Protein AF-A0A6M0AJF8-F1 (afdb_monomer_lite)

Sequence (205 a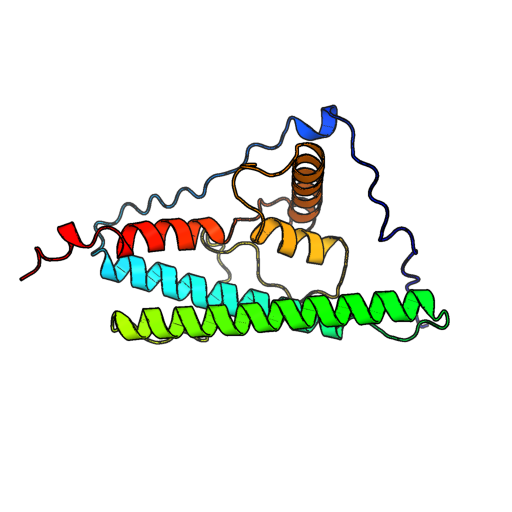a):
MTKTYEIPLEVLVCQPPSEAAIATLELAKLPLSFEIERNPRDEAALLLTVAAEVEHALMVQYLYAAYSVRDDQTNHETRGRVRSLYQRLAQLAREEMGHLMTVQNLLHLIGAPLNFEREDSPFESKLYPFRFKLEPLSKQSLAKYITAERPAEQGDIDDKTWQRLLYIAKIARRANDGRPIQHVGAIYERLIELFGNAEEGLKDQ

Foldseek 3Di:
DDDDDPPPPCVPDDDFDDPVVQPPDDQDDQPPPPPDPDDLLVLLLVLLLLQLQQLLLLLVQLQLQLVLQDQPDPDPVVNVVSVVSSVVSNVSSVVSVVSNVVSQVVCVVSPHDRHNDHPPDPDDDSSHQADRDRDYHDLQSVLSVLLQADDSDCPPPDPRVVSVNSVSQCSNCVSRVNDGGHHNVSSVVSSCVSVVPVVVVVPPD

Radius of gyration: 19.59 Å; chains: 1; bounding box: 47×34×59 Å

Structure (mmCIF, N/CA/C/O backbone):
data_AF-A0A6M0AJF8-F1
#
_entry.id   AF-A0A6M0AJF8-F1
#
loop_
_atom_site.group_PDB
_atom_site.id
_atom_site.type_symbol
_atom_site.label_atom_id
_atom_site.label_alt_id
_atom_site.label_comp_id
_atom_site.label_asym_id
_atom_site.label_entity_id
_atom_site.label_seq_id
_atom_site.pdbx_PDB_ins_code
_atom_site.Cartn_x
_atom_site.Cartn_y
_atom_site.Cartn_z
_atom_site.occupancy
_atom_site.B_iso_or_equiv
_atom_site.auth_seq_id
_atom_site.auth_comp_id
_atom_site.auth_asym_id
_atom_site.auth_atom_id
_atom_site.pdbx_PDB_model_num
ATOM 1 N N . MET A 1 1 ? -27.199 -14.343 21.005 1.00 32.44 1 MET A N 1
ATOM 2 C CA . MET A 1 1 ? -26.041 -13.947 21.838 1.00 32.44 1 MET A CA 1
ATOM 3 C C . MET A 1 1 ? -25.136 -13.057 21.003 1.00 32.44 1 MET A C 1
ATOM 5 O O . MET A 1 1 ? -24.274 -13.546 20.286 1.00 32.44 1 MET A O 1
ATOM 9 N N . THR A 1 2 ? -25.404 -11.757 21.019 1.00 26.52 2 THR A N 1
ATOM 10 C CA . THR A 1 2 ? -24.677 -10.756 20.232 1.00 26.52 2 THR A CA 1
ATOM 11 C C . THR A 1 2 ? -23.523 -10.268 21.098 1.00 26.52 2 THR A C 1
ATOM 13 O O . THR A 1 2 ? -23.761 -9.629 22.118 1.00 26.52 2 THR A O 1
ATOM 16 N N . LYS A 1 3 ? -22.280 -10.641 20.772 1.00 25.30 3 LYS A N 1
ATOM 17 C CA . LYS A 1 3 ? -21.109 -10.101 21.473 1.00 25.30 3 LYS A CA 1
ATOM 18 C C . LYS A 1 3 ? -20.965 -8.628 21.090 1.00 25.30 3 LYS A C 1
ATOM 20 O O . LYS A 1 3 ? -20.655 -8.314 19.945 1.00 25.30 3 LYS A O 1
ATOM 25 N N . THR A 1 4 ? -21.238 -7.747 22.043 1.00 26.05 4 THR A N 1
ATOM 26 C CA . THR A 1 4 ? -20.947 -6.317 21.973 1.00 26.05 4 THR A CA 1
ATOM 27 C C . THR A 1 4 ? -19.431 -6.156 21.996 1.00 26.05 4 THR A C 1
ATOM 29 O O . THR A 1 4 ? -18.790 -6.447 23.002 1.00 26.05 4 THR A O 1
ATOM 32 N N . TYR A 1 5 ? -18.840 -5.764 20.871 1.00 32.94 5 TYR A N 1
ATOM 33 C CA . TYR A 1 5 ? -17.441 -5.355 20.831 1.00 32.94 5 TYR A CA 1
ATOM 34 C C . TYR A 1 5 ? -17.411 -3.859 21.133 1.00 32.94 5 TYR A C 1
ATOM 36 O O . TYR A 1 5 ? -17.568 -3.035 20.236 1.00 32.94 5 TYR A O 1
ATOM 44 N N . GLU A 1 6 ? -17.282 -3.510 22.412 1.00 27.98 6 GLU A N 1
ATOM 45 C CA . GLU A 1 6 ? -16.926 -2.148 22.797 1.00 27.98 6 GLU A CA 1
ATOM 46 C C . GLU A 1 6 ? -15.534 -1.855 22.236 1.00 27.98 6 GLU A C 1
ATOM 48 O O . GLU A 1 6 ? -14.570 -2.550 22.551 1.00 27.98 6 GLU A O 1
ATOM 53 N N . ILE A 1 7 ? -15.433 -0.862 21.354 1.00 33.78 7 ILE A N 1
ATOM 54 C CA . ILE A 1 7 ? -14.155 -0.314 20.904 1.00 33.78 7 ILE A CA 1
ATOM 55 C C . ILE A 1 7 ? -13.728 0.674 22.000 1.00 33.78 7 ILE A C 1
ATOM 57 O O . ILE A 1 7 ? -14.343 1.738 22.105 1.00 33.78 7 ILE A O 1
ATOM 61 N N . PRO A 1 8 ? -12.719 0.368 22.838 1.00 31.19 8 PRO A N 1
ATOM 62 C CA . PRO A 1 8 ? -12.317 1.270 23.910 1.00 31.19 8 PRO A CA 1
ATOM 63 C C . PRO A 1 8 ? -11.745 2.556 23.305 1.00 31.19 8 PRO A C 1
ATOM 65 O O . PRO A 1 8 ? -10.890 2.513 22.420 1.00 31.19 8 PRO A O 1
ATOM 68 N N . LEU A 1 9 ? -12.188 3.715 23.797 1.00 34.06 9 LEU A N 1
ATOM 69 C CA . LEU A 1 9 ? -11.796 5.067 23.352 1.00 34.06 9 LEU A CA 1
ATOM 70 C C . LEU A 1 9 ? -10.292 5.401 23.517 1.00 34.06 9 LEU A C 1
ATOM 72 O O . LEU A 1 9 ? -9.842 6.472 23.111 1.00 34.06 9 LEU A O 1
ATOM 76 N N . GLU A 1 10 ? -9.485 4.463 24.009 1.00 31.95 10 GLU A N 1
ATOM 77 C CA . GLU A 1 10 ? -8.014 4.493 24.067 1.00 31.95 10 GLU A CA 1
ATOM 78 C C . GLU A 1 10 ? -7.342 4.406 22.678 1.00 31.95 10 GLU A C 1
ATOM 80 O O . GLU A 1 10 ? -6.117 4.415 22.549 1.00 31.95 10 GLU A O 1
ATOM 85 N N . VAL A 1 11 ? -8.126 4.323 21.599 1.00 38.00 11 VAL A N 1
ATOM 86 C CA . VAL A 1 11 ? -7.658 4.229 20.205 1.00 38.00 11 VAL A CA 1
ATOM 87 C C . VAL A 1 11 ? -6.872 5.465 19.726 1.00 38.00 11 VAL A C 1
ATOM 89 O O . VAL A 1 11 ? -6.204 5.372 18.700 1.00 38.00 11 VAL A O 1
ATOM 92 N N . LEU A 1 12 ? -6.839 6.583 20.466 1.00 33.56 12 LEU A N 1
ATOM 93 C CA . LEU A 1 12 ? -6.148 7.807 20.020 1.00 33.56 12 LEU A CA 1
ATOM 94 C C . LEU A 1 12 ? -4.948 8.292 20.847 1.00 33.56 12 LEU A C 1
ATOM 96 O O . LEU A 1 12 ? -4.379 9.325 20.497 1.00 33.56 12 LEU A O 1
ATOM 100 N N . VAL A 1 13 ? -4.504 7.566 21.875 1.00 30.61 13 VAL A N 1
ATOM 101 C CA . VAL A 1 13 ? -3.326 7.971 22.664 1.00 30.61 13 VAL A CA 1
ATOM 102 C C . VAL A 1 13 ? -2.301 6.837 22.682 1.00 30.61 13 VAL A C 1
ATOM 104 O O . VAL A 1 13 ? -2.284 5.999 23.574 1.00 30.61 13 VAL A O 1
ATOM 107 N N . CYS A 1 14 ? -1.433 6.786 21.667 1.00 32.97 14 CYS A N 1
ATOM 108 C CA . CYS A 1 14 ? -0.191 6.015 21.770 1.00 32.97 14 CYS A CA 1
ATOM 109 C C . CYS A 1 14 ? 0.806 6.837 22.591 1.00 32.97 14 CYS A C 1
ATOM 111 O O . CYS A 1 14 ? 1.330 7.833 22.092 1.00 32.97 14 CYS A O 1
ATOM 113 N N . GLN A 1 15 ? 1.067 6.432 23.835 1.00 35.25 15 GLN A N 1
ATOM 114 C CA . GLN A 1 15 ? 2.280 6.868 24.526 1.00 35.25 15 GLN A CA 1
ATOM 115 C C . GLN A 1 15 ? 3.505 6.294 23.786 1.00 35.25 15 GLN A C 1
ATOM 117 O O . GLN A 1 15 ? 3.447 5.144 23.336 1.00 35.25 15 GLN A O 1
ATOM 122 N N . PRO A 1 16 ? 4.58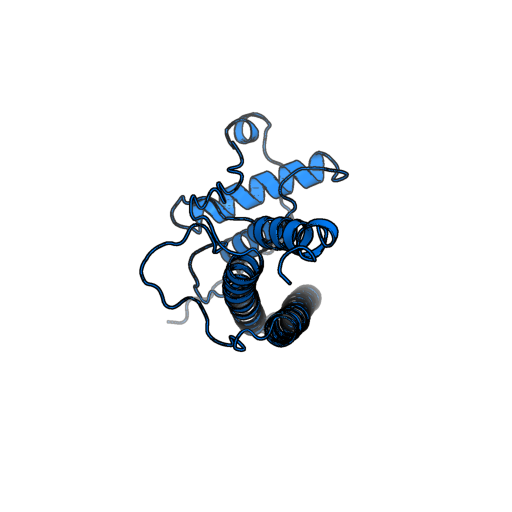5 7.073 23.596 1.00 33.59 16 PRO A N 1
ATOM 123 C CA . PRO A 1 16 ? 5.783 6.579 22.926 1.00 33.59 16 PRO A CA 1
ATOM 124 C C . PRO A 1 16 ? 6.455 5.472 23.766 1.00 33.59 16 PRO A C 1
ATOM 126 O O . PRO A 1 16 ? 6.511 5.597 24.991 1.00 33.59 16 PRO A O 1
ATOM 129 N N . PRO A 1 17 ? 6.938 4.379 23.145 1.00 44.22 17 PRO A N 1
ATOM 130 C CA . PRO A 1 17 ? 7.608 3.290 23.854 1.00 44.22 17 PRO A CA 1
ATOM 131 C C . PRO A 1 17 ? 9.053 3.652 24.235 1.00 44.22 17 PRO A C 1
ATOM 133 O O . PRO A 1 17 ? 9.639 4.581 23.686 1.00 44.22 17 PRO A O 1
ATOM 136 N N . SER A 1 18 ? 9.635 2.882 25.159 1.00 43.56 18 SER A N 1
ATOM 137 C CA . SER A 1 18 ? 11.012 3.056 25.633 1.00 43.56 18 SER A CA 1
ATOM 138 C C . SER A 1 18 ? 12.072 2.660 24.591 1.00 43.56 18 SER A C 1
ATOM 140 O O . SER A 1 18 ? 11.873 1.736 23.795 1.00 43.56 18 SER A O 1
ATOM 142 N N . GLU A 1 19 ? 13.231 3.328 24.651 1.00 37.75 19 GLU A N 1
ATOM 143 C CA . GLU A 1 19 ? 14.403 3.151 23.767 1.00 37.75 19 GLU A CA 1
ATOM 144 C C . GLU A 1 19 ? 14.847 1.690 23.599 1.00 37.75 19 GLU A C 1
ATOM 146 O O . GLU A 1 19 ? 15.210 1.267 22.504 1.00 37.75 19 GLU A O 1
ATOM 151 N N . ALA A 1 20 ? 14.733 0.869 24.645 1.00 36.72 20 ALA A N 1
ATOM 152 C CA . ALA A 1 20 ? 15.149 -0.534 24.605 1.00 36.72 20 ALA A CA 1
ATOM 153 C C . ALA A 1 20 ? 14.341 -1.389 23.612 1.00 36.72 20 ALA A C 1
ATOM 155 O O . ALA A 1 20 ? 14.858 -2.357 23.060 1.00 36.72 20 ALA A O 1
ATOM 156 N N . ALA A 1 21 ? 13.079 -1.038 23.341 1.00 34.69 21 ALA A N 1
ATOM 157 C CA . ALA A 1 21 ? 12.285 -1.770 22.361 1.00 34.69 21 ALA A CA 1
ATOM 158 C C . ALA A 1 21 ? 12.748 -1.479 20.924 1.00 34.69 21 ALA A C 1
ATOM 160 O O . ALA A 1 21 ? 12.475 -2.282 20.032 1.00 34.69 21 ALA A O 1
ATOM 161 N N . ILE A 1 22 ? 13.355 -0.313 20.677 1.00 36.28 22 ILE A N 1
ATOM 162 C CA . ILE A 1 22 ? 13.642 0.277 19.357 1.00 36.28 22 ILE A CA 1
ATOM 163 C C . ILE A 1 22 ? 14.863 -0.365 18.684 1.00 36.28 22 ILE A C 1
ATOM 165 O O . ILE A 1 22 ? 14.844 -0.547 17.470 1.00 36.28 22 ILE A O 1
ATOM 169 N N . ALA A 1 23 ? 15.854 -0.803 19.460 1.00 30.84 23 ALA A N 1
ATOM 170 C CA . ALA A 1 23 ? 17.173 -1.209 18.967 1.00 30.84 23 ALA A CA 1
ATOM 171 C C . ALA A 1 23 ? 17.227 -2.473 18.074 1.00 30.84 23 ALA A C 1
ATOM 173 O O . ALA A 1 23 ? 18.276 -2.770 17.517 1.00 30.84 23 ALA A O 1
ATOM 174 N N . THR A 1 24 ? 16.141 -3.241 17.922 1.00 33.59 24 THR A N 1
ATOM 175 C CA . THR A 1 24 ? 16.173 -4.577 17.275 1.00 33.59 24 THR A CA 1
ATOM 176 C C . THR A 1 24 ? 15.562 -4.631 15.864 1.00 33.59 24 THR A C 1
ATOM 178 O O . THR A 1 24 ? 15.261 -5.715 15.368 1.00 33.59 24 THR A O 1
ATOM 181 N N . LEU A 1 25 ? 15.299 -3.497 15.210 1.00 38.34 25 LEU A N 1
ATOM 182 C CA . LEU A 1 25 ? 14.660 -3.475 13.887 1.00 38.34 25 LEU A CA 1
ATOM 183 C C . LEU A 1 25 ? 15.655 -3.107 12.783 1.00 38.34 25 LEU A C 1
ATOM 185 O O . LEU A 1 25 ? 15.730 -1.949 12.383 1.00 38.34 25 LEU A O 1
ATOM 189 N N . GLU A 1 26 ? 16.369 -4.092 12.243 1.00 33.34 26 GLU A N 1
ATOM 190 C CA . GLU A 1 26 ? 16.992 -3.919 10.928 1.00 33.34 26 GLU A CA 1
ATOM 191 C C . GLU A 1 26 ? 15.903 -3.886 9.846 1.00 33.34 26 GLU A C 1
ATOM 193 O O . GLU A 1 26 ? 15.083 -4.802 9.719 1.00 33.34 26 GLU A O 1
ATOM 198 N N . LEU A 1 27 ? 15.868 -2.781 9.097 1.00 39.22 27 LEU A N 1
ATOM 199 C CA . LEU A 1 27 ? 15.001 -2.590 7.941 1.00 39.22 27 LEU A CA 1
ATOM 200 C C . LEU A 1 27 ? 15.586 -3.343 6.744 1.00 39.22 27 LEU A C 1
ATOM 202 O O . LEU A 1 27 ? 16.643 -2.986 6.230 1.00 39.22 27 LEU A O 1
ATOM 206 N N . ALA A 1 28 ? 14.873 -4.358 6.266 1.00 36.06 28 ALA A N 1
ATOM 207 C CA . ALA A 1 28 ? 15.224 -5.014 5.018 1.00 36.06 28 ALA A CA 1
ATOM 208 C C . ALA A 1 28 ? 14.913 -4.076 3.836 1.00 36.06 28 ALA A C 1
ATOM 210 O O . ALA A 1 28 ? 13.745 -3.827 3.534 1.00 36.06 28 ALA A O 1
ATOM 211 N N . LYS A 1 29 ? 15.958 -3.574 3.163 1.00 41.81 29 LYS A N 1
ATOM 212 C CA . LYS A 1 29 ? 15.862 -3.105 1.772 1.00 41.81 29 LYS A CA 1
ATOM 213 C C . LYS A 1 29 ? 15.470 -4.314 0.920 1.00 41.81 29 LYS A C 1
ATOM 215 O O . LYS A 1 29 ? 16.032 -5.392 1.126 1.00 41.81 29 LYS A O 1
ATOM 220 N N . LEU A 1 30 ? 14.485 -4.182 0.026 1.00 40.34 30 LEU A N 1
ATOM 221 C CA . LEU A 1 30 ? 14.180 -5.266 -0.908 1.00 40.34 30 LEU A CA 1
ATOM 222 C C . LEU A 1 30 ? 15.466 -5.583 -1.684 1.00 40.34 30 LEU A C 1
ATOM 224 O O . LEU A 1 30 ? 16.001 -4.687 -2.336 1.00 40.34 30 LEU A O 1
ATOM 228 N N . PRO A 1 31 ? 15.961 -6.828 -1.673 1.00 44.09 31 PRO A N 1
ATOM 229 C CA . PRO A 1 31 ? 16.946 -7.234 -2.651 1.00 44.09 31 PRO A CA 1
ATOM 230 C C . PRO A 1 31 ? 16.188 -7.441 -3.966 1.00 44.09 31 PRO A C 1
ATOM 232 O O . PRO A 1 31 ? 15.836 -8.567 -4.312 1.00 44.09 31 PRO A O 1
ATOM 235 N N . LEU A 1 32 ? 15.902 -6.356 -4.692 1.00 47.84 32 LEU A N 1
ATOM 236 C CA . LEU A 1 32 ? 15.503 -6.403 -6.104 1.00 47.84 32 LEU A CA 1
ATOM 237 C C . LEU A 1 32 ? 16.739 -6.716 -6.970 1.00 47.84 32 LEU A C 1
ATOM 239 O O . LEU A 1 32 ? 16.989 -6.079 -7.982 1.00 47.84 32 LEU A O 1
ATOM 243 N N . SER A 1 33 ? 17.559 -7.687 -6.565 1.00 41.75 33 SER A N 1
ATOM 244 C CA . SER A 1 33 ? 18.614 -8.239 -7.409 1.00 41.75 33 SER A CA 1
ATOM 245 C C . SER A 1 33 ? 18.015 -9.417 -8.168 1.00 41.75 33 SER A C 1
ATOM 247 O O . SER A 1 33 ? 18.219 -10.579 -7.811 1.00 41.75 33 SER A O 1
ATOM 249 N N . PHE A 1 34 ? 17.195 -9.120 -9.175 1.00 45.66 34 PHE A N 1
ATOM 250 C CA . PHE A 1 34 ? 16.855 -10.123 -10.173 1.00 45.66 34 PHE A CA 1
ATOM 251 C C . PHE A 1 34 ? 18.058 -10.243 -11.107 1.00 45.66 34 PHE A C 1
ATOM 253 O O . PHE A 1 34 ? 18.263 -9.399 -11.970 1.00 45.66 34 PHE A O 1
ATOM 260 N N . GLU A 1 35 ? 18.875 -11.279 -10.910 1.00 43.91 35 GLU A N 1
ATOM 261 C CA . GLU A 1 35 ? 19.918 -11.688 -11.861 1.00 43.91 35 GLU A CA 1
ATOM 262 C C . GLU A 1 35 ? 19.265 -12.272 -13.119 1.00 43.91 35 GLU A C 1
ATOM 264 O O . GLU A 1 35 ? 19.279 -13.476 -13.370 1.00 43.91 35 GLU A O 1
ATOM 269 N N . ILE A 1 36 ? 18.610 -11.425 -13.899 1.00 47.41 36 ILE A N 1
ATOM 270 C CA . ILE A 1 36 ? 18.172 -11.774 -15.239 1.00 47.41 36 ILE A CA 1
ATOM 271 C C . ILE A 1 36 ? 18.606 -10.597 -16.099 1.00 47.41 36 ILE A C 1
ATOM 273 O O . ILE A 1 36 ? 18.168 -9.479 -15.844 1.00 47.41 36 ILE A O 1
ATOM 277 N N . GLU A 1 37 ? 19.469 -10.837 -17.089 1.00 48.81 37 GLU A N 1
ATOM 278 C CA . GLU A 1 37 ? 19.675 -9.924 -18.219 1.00 48.81 37 GLU A CA 1
ATOM 279 C C . GLU A 1 37 ? 18.303 -9.667 -18.860 1.00 48.81 37 GLU A C 1
ATOM 281 O O . GLU A 1 37 ? 17.863 -10.403 -19.743 1.00 48.81 37 GLU A O 1
ATOM 286 N N . ARG A 1 38 ? 17.547 -8.696 -18.346 1.00 56.88 38 ARG A N 1
ATOM 287 C CA . ARG A 1 38 ? 16.260 -8.304 -18.908 1.00 56.88 38 ARG A CA 1
ATOM 288 C C . ARG A 1 38 ? 16.429 -6.974 -19.588 1.00 56.88 38 ARG A C 1
ATOM 290 O O . ARG A 1 38 ? 17.006 -6.041 -19.039 1.00 56.88 38 ARG A O 1
ATOM 297 N N . ASN A 1 39 ? 15.864 -6.909 -20.785 1.00 80.62 39 ASN A N 1
ATOM 298 C CA . ASN A 1 39 ? 15.553 -5.658 -21.437 1.00 80.62 39 ASN A CA 1
ATOM 299 C C . ASN A 1 39 ? 14.872 -4.724 -20.406 1.00 80.62 39 ASN A C 1
ATOM 301 O O . ASN A 1 39 ? 13.902 -5.160 -19.772 1.00 80.62 39 ASN A O 1
ATOM 305 N N . PRO A 1 40 ? 15.337 -3.473 -20.228 1.00 84.38 40 PRO A N 1
ATOM 306 C CA . PRO A 1 40 ? 14.745 -2.513 -19.292 1.00 84.38 40 PRO A CA 1
ATOM 307 C C . PRO A 1 40 ? 13.224 -2.372 -19.436 1.00 84.38 40 PRO A C 1
ATOM 309 O O . PRO A 1 40 ? 12.514 -2.193 -18.447 1.00 84.38 40 PRO A O 1
ATOM 312 N N . ARG A 1 41 ? 12.698 -2.528 -20.658 1.00 87.69 41 ARG A N 1
ATOM 313 C CA . ARG A 1 41 ? 11.256 -2.536 -20.933 1.00 87.69 41 ARG A CA 1
ATOM 314 C C . ARG A 1 41 ? 10.538 -3.710 -20.268 1.00 87.69 41 ARG A C 1
ATOM 316 O O . ARG A 1 41 ? 9.447 -3.525 -19.736 1.00 87.69 41 ARG A O 1
ATOM 323 N N . ASP A 1 42 ? 11.121 -4.904 -20.305 1.00 86.88 42 ASP A N 1
ATOM 324 C CA . ASP A 1 42 ? 10.519 -6.109 -19.723 1.00 86.88 42 ASP A CA 1
ATOM 325 C C . ASP A 1 42 ? 10.576 -6.072 -18.192 1.00 86.88 42 ASP A C 1
ATOM 327 O O . ASP A 1 42 ? 9.654 -6.543 -17.522 1.00 86.88 42 ASP A O 1
ATOM 331 N N . GLU A 1 43 ? 11.635 -5.481 -17.629 1.00 86.25 43 GLU A N 1
ATOM 332 C CA . GLU A 1 43 ? 11.710 -5.188 -16.196 1.00 86.25 43 GLU A CA 1
ATOM 333 C C . GLU A 1 43 ? 10.633 -4.170 -15.789 1.00 86.25 43 GLU A C 1
ATOM 335 O O . GLU A 1 43 ? 9.865 -4.430 -14.861 1.00 86.25 43 GLU A O 1
ATOM 340 N N . ALA A 1 44 ? 10.503 -3.062 -16.526 1.00 90.62 44 ALA A N 1
ATOM 341 C CA . ALA A 1 44 ? 9.469 -2.061 -16.278 1.00 90.62 44 ALA A CA 1
ATOM 342 C C . ALA A 1 44 ? 8.057 -2.657 -16.391 1.00 90.62 44 ALA A C 1
ATOM 344 O O . ALA A 1 44 ? 7.214 -2.400 -15.534 1.00 90.62 44 ALA A O 1
ATOM 345 N N . ALA A 1 45 ? 7.798 -3.501 -17.395 1.00 91.25 45 ALA A N 1
ATOM 346 C CA . ALA A 1 45 ? 6.513 -4.177 -17.557 1.00 91.25 45 ALA A CA 1
ATOM 347 C C . ALA A 1 45 ? 6.189 -5.098 -16.370 1.00 91.25 45 ALA A C 1
ATOM 349 O O . ALA A 1 45 ? 5.060 -5.079 -15.875 1.00 91.25 45 ALA A O 1
ATOM 350 N N . LEU A 1 46 ? 7.168 -5.862 -15.872 1.00 88.75 46 LEU A N 1
ATOM 351 C CA . LEU A 1 46 ? 6.998 -6.695 -14.679 1.00 88.75 46 LEU A CA 1
ATOM 352 C C . LEU A 1 46 ? 6.681 -5.840 -13.445 1.00 88.75 46 LEU A C 1
ATOM 354 O O . LEU A 1 46 ? 5.711 -6.116 -12.742 1.00 88.75 46 LEU A O 1
ATOM 358 N N . LEU A 1 47 ? 7.478 -4.802 -13.188 1.00 90.12 47 LEU A N 1
ATOM 359 C CA . LEU A 1 47 ? 7.314 -3.942 -12.015 1.00 90.12 47 LEU A CA 1
ATOM 360 C C . LEU A 1 47 ? 5.991 -3.170 -12.048 1.00 90.12 47 LEU A C 1
ATOM 362 O O . LEU A 1 47 ? 5.324 -3.076 -11.024 1.00 90.12 47 LEU A O 1
ATOM 366 N N . LEU A 1 48 ? 5.567 -2.681 -13.215 1.00 93.56 48 LEU A N 1
ATOM 367 C CA . LEU A 1 48 ? 4.262 -2.038 -13.387 1.00 93.56 48 LEU A CA 1
ATOM 368 C C . LEU A 1 48 ? 3.100 -3.027 -13.221 1.00 93.56 48 LEU A C 1
ATOM 370 O O . LEU A 1 48 ? 2.068 -2.663 -12.667 1.00 93.56 48 LEU A O 1
ATOM 374 N N . THR A 1 49 ? 3.260 -4.282 -13.652 1.00 92.69 49 THR A N 1
ATOM 375 C CA . THR A 1 49 ? 2.253 -5.337 -13.433 1.00 92.69 49 THR A CA 1
ATOM 376 C C . THR A 1 49 ? 2.049 -5.579 -11.939 1.00 92.69 49 THR A C 1
ATOM 378 O O . THR A 1 49 ? 0.913 -5.582 -11.471 1.00 92.69 49 THR A O 1
ATOM 381 N N . VAL A 1 50 ? 3.146 -5.701 -11.186 1.00 90.06 50 VAL A N 1
ATOM 382 C CA . VAL A 1 50 ? 3.118 -5.834 -9.722 1.00 90.06 50 VAL A CA 1
ATOM 383 C C . VAL A 1 50 ? 2.542 -4.579 -9.070 1.00 90.06 50 VAL A C 1
ATOM 385 O O . VAL A 1 50 ? 1.704 -4.694 -8.180 1.00 90.06 50 VAL A O 1
ATOM 388 N N . ALA A 1 51 ? 2.960 -3.387 -9.505 1.00 92.38 51 ALA A N 1
ATOM 389 C CA . ALA A 1 51 ? 2.431 -2.132 -8.983 1.00 92.38 51 ALA A CA 1
ATOM 390 C C . ALA A 1 51 ? 0.906 -2.090 -9.139 1.00 92.38 51 ALA A C 1
ATOM 392 O O . ALA A 1 51 ? 0.211 -1.847 -8.161 1.00 92.38 51 ALA A O 1
ATOM 393 N N . ALA A 1 52 ? 0.369 -2.438 -10.314 1.00 94.31 52 ALA A N 1
ATOM 394 C CA . ALA A 1 52 ? -1.075 -2.472 -10.546 1.00 94.31 52 ALA A CA 1
ATOM 395 C C . ALA A 1 52 ? -1.810 -3.387 -9.553 1.00 94.31 52 ALA A C 1
ATOM 397 O O . ALA A 1 52 ? -2.851 -3.010 -9.016 1.00 94.31 52 ALA A O 1
ATOM 398 N N . GLU A 1 53 ? -1.253 -4.562 -9.263 1.00 92.69 53 GLU A N 1
ATOM 399 C CA . GLU A 1 53 ? -1.828 -5.500 -8.296 1.00 92.69 53 GLU A CA 1
ATOM 400 C C . GLU A 1 53 ? -1.775 -4.962 -6.865 1.00 92.69 53 GLU A C 1
ATOM 402 O O . GLU A 1 53 ? -2.729 -5.150 -6.108 1.00 92.69 53 GLU A O 1
ATOM 407 N N . VAL A 1 54 ? -0.686 -4.280 -6.493 1.00 91.06 54 VAL A N 1
ATOM 408 C CA . VAL A 1 54 ? -0.534 -3.626 -5.186 1.00 91.06 54 VAL A CA 1
ATOM 409 C C . VAL A 1 54 ? -1.542 -2.486 -5.031 1.00 91.06 54 VAL A C 1
ATOM 411 O O . VAL A 1 54 ? -2.267 -2.469 -4.037 1.00 91.06 54 VAL A O 1
ATOM 414 N N . GLU A 1 55 ? -1.652 -1.593 -6.017 1.00 94.12 55 GLU A N 1
ATOM 415 C CA . GLU A 1 55 ? -2.602 -0.472 -5.994 1.00 94.12 55 GLU A CA 1
ATOM 416 C C . GLU A 1 55 ? -4.051 -0.975 -5.920 1.00 94.12 55 GLU A C 1
ATOM 418 O O . GLU A 1 55 ? -4.862 -0.506 -5.117 1.00 94.12 55 GLU A O 1
ATOM 423 N N . HIS A 1 56 ? -4.382 -2.005 -6.704 1.00 94.62 56 HIS A N 1
ATOM 424 C CA . HIS A 1 56 ? -5.699 -2.631 -6.657 1.00 94.62 56 HIS A CA 1
ATOM 425 C C . HIS A 1 56 ? -5.968 -3.283 -5.289 1.00 94.62 56 HIS A C 1
ATOM 427 O O . HIS A 1 56 ? -7.039 -3.092 -4.701 1.00 94.62 56 HIS A O 1
ATOM 433 N N . ALA A 1 57 ? -5.000 -4.021 -4.743 1.00 92.19 57 ALA A N 1
ATOM 434 C CA . ALA A 1 57 ? -5.116 -4.649 -3.433 1.00 92.19 57 ALA A CA 1
ATOM 435 C C . ALA A 1 57 ? -5.352 -3.618 -2.317 1.00 92.19 57 ALA A C 1
ATOM 437 O O . ALA A 1 57 ? -6.303 -3.776 -1.542 1.00 92.19 57 ALA A O 1
ATOM 438 N N . LEU A 1 58 ? -4.538 -2.559 -2.263 1.00 92.31 58 LEU A N 1
ATOM 439 C CA . LEU A 1 58 ? -4.651 -1.488 -1.271 1.00 92.31 58 LEU A CA 1
ATOM 440 C C . LEU A 1 58 ? -5.980 -0.741 -1.407 1.00 92.31 58 LEU A C 1
ATOM 442 O O . LEU A 1 58 ? -6.677 -0.560 -0.406 1.00 92.31 58 LEU A O 1
ATOM 446 N N . MET A 1 59 ? -6.408 -0.413 -2.632 1.00 95.19 59 MET A N 1
ATOM 447 C CA . MET A 1 59 ? -7.715 0.196 -2.897 1.00 95.19 59 MET A CA 1
ATOM 448 C C . MET A 1 59 ? -8.854 -0.611 -2.256 1.00 95.19 59 MET A C 1
ATOM 450 O O . MET A 1 59 ? -9.670 -0.069 -1.502 1.00 95.19 59 MET A O 1
ATOM 454 N N . VAL A 1 60 ? -8.930 -1.916 -2.539 1.00 95.25 60 VAL A N 1
ATOM 455 C CA . VAL A 1 60 ? -10.018 -2.771 -2.033 1.00 95.25 60 VAL A CA 1
ATOM 456 C C . VAL A 1 60 ? -9.915 -2.949 -0.517 1.00 95.25 60 VAL A C 1
ATOM 458 O O . VAL A 1 60 ? -10.935 -2.962 0.177 1.00 95.25 60 VAL A O 1
ATOM 461 N N . GLN A 1 61 ? -8.701 -3.036 0.025 1.00 94.31 61 GLN A N 1
ATOM 462 C CA . GLN A 1 61 ? -8.458 -3.111 1.465 1.00 94.31 61 GLN A CA 1
ATOM 463 C C . GLN A 1 61 ? -8.910 -1.847 2.202 1.00 94.31 61 GLN A C 1
ATOM 465 O O . GLN A 1 61 ? -9.565 -1.952 3.245 1.00 94.31 61 GLN A O 1
ATOM 470 N N . TYR A 1 62 ? -8.634 -0.666 1.649 1.00 95.94 62 TYR A N 1
ATOM 471 C CA . TYR A 1 62 ? -9.099 0.603 2.196 1.00 95.94 62 TYR A CA 1
ATOM 472 C C . TYR A 1 62 ? -10.616 0.742 2.129 1.00 95.94 62 TYR A C 1
ATOM 474 O O . TYR A 1 62 ? -11.226 1.148 3.121 1.00 95.94 62 TYR A O 1
ATOM 482 N N . LEU A 1 63 ? -11.246 0.336 1.020 1.00 96.56 63 LEU A N 1
ATOM 483 C CA . LEU A 1 63 ? -12.707 0.297 0.916 1.00 96.56 63 LEU A CA 1
ATOM 484 C C . LEU A 1 63 ? -13.305 -0.639 1.967 1.00 96.56 63 LEU A C 1
ATOM 486 O O . LEU A 1 63 ? -14.195 -0.234 2.713 1.00 96.56 63 LEU A O 1
ATOM 490 N N . TYR A 1 64 ? -12.798 -1.867 2.083 1.00 95.94 64 TYR A N 1
ATOM 491 C CA . TYR A 1 64 ? -13.296 -2.821 3.071 1.00 95.94 64 TYR A CA 1
ATOM 492 C C . TYR A 1 64 ? -13.146 -2.281 4.500 1.00 95.94 64 TYR A C 1
ATOM 494 O O . TYR A 1 64 ? -14.092 -2.327 5.290 1.00 95.94 64 TYR A O 1
ATOM 502 N N . ALA A 1 65 ? -11.982 -1.713 4.828 1.00 94.50 65 ALA A N 1
ATOM 503 C CA . ALA A 1 65 ? -11.742 -1.098 6.126 1.00 94.50 65 ALA A CA 1
ATOM 504 C C . ALA A 1 65 ? -12.716 0.062 6.384 1.00 94.50 65 ALA A C 1
ATOM 506 O O . ALA A 1 65 ? -13.324 0.099 7.454 1.00 94.50 65 ALA A O 1
ATOM 507 N N . ALA A 1 66 ? -12.931 0.953 5.410 1.00 94.06 66 ALA A N 1
ATOM 508 C CA . ALA A 1 66 ? -13.883 2.057 5.516 1.00 94.06 66 ALA A CA 1
ATOM 509 C C . ALA A 1 66 ? -15.305 1.546 5.791 1.00 94.06 66 ALA A C 1
ATOM 511 O O . ALA A 1 66 ? -15.920 1.945 6.777 1.00 94.06 66 ALA A O 1
ATOM 512 N N . TYR A 1 67 ? -15.809 0.610 4.986 1.00 93.31 67 TYR A N 1
ATOM 513 C CA . TYR A 1 67 ? -17.174 0.088 5.122 1.00 93.31 67 TYR A CA 1
ATOM 514 C C . TYR A 1 67 ? -17.383 -0.830 6.334 1.00 93.31 67 TYR A C 1
ATOM 516 O O . TYR A 1 67 ? -18.521 -1.101 6.712 1.00 93.31 67 TYR A O 1
ATOM 524 N N . SER A 1 68 ? -16.311 -1.282 6.986 1.00 92.75 68 SER A N 1
ATOM 525 C CA . SER A 1 68 ? -16.405 -2.001 8.263 1.00 92.75 68 SER A CA 1
ATOM 526 C C . SER A 1 68 ? -16.665 -1.086 9.469 1.00 92.75 68 SER A C 1
ATOM 528 O O . SER A 1 68 ? -17.019 -1.569 10.548 1.00 92.75 68 SER A O 1
ATOM 530 N N . VAL A 1 69 ? -16.496 0.231 9.305 1.00 86.38 69 VAL A N 1
ATOM 531 C CA . VAL A 1 69 ? -16.730 1.225 10.354 1.00 86.38 69 VAL A CA 1
ATOM 532 C C . VAL A 1 69 ? -18.235 1.399 10.570 1.00 86.38 69 VAL A C 1
ATOM 534 O O . VAL A 1 69 ? -18.963 1.809 9.669 1.00 86.38 69 VAL A O 1
ATOM 537 N N . ARG A 1 70 ? -18.714 1.102 11.783 1.00 79.12 70 ARG A N 1
ATOM 538 C CA . ARG A 1 70 ? -20.134 1.209 12.151 1.00 79.12 70 ARG A CA 1
ATOM 539 C C . ARG A 1 70 ? -20.431 2.556 12.807 1.00 79.12 70 ARG A C 1
ATOM 541 O O . ARG A 1 70 ? -19.733 2.956 13.735 1.00 79.12 70 ARG A O 1
ATOM 548 N N . ASP A 1 71 ? -21.502 3.214 12.367 1.00 71.06 71 ASP A N 1
ATOM 549 C CA . ASP A 1 71 ? -22.039 4.437 12.983 1.00 71.06 71 ASP A CA 1
ATOM 550 C C . ASP A 1 71 ? -23.192 4.128 13.957 1.00 71.06 71 ASP A C 1
ATOM 552 O O . ASP A 1 71 ? -24.288 4.676 13.873 1.00 71.06 71 ASP A O 1
ATOM 556 N N . ASP A 1 72 ? -22.976 3.182 14.871 1.00 75.00 72 ASP A N 1
ATOM 557 C CA . ASP A 1 72 ? -23.942 2.842 15.928 1.00 75.00 72 ASP A CA 1
ATOM 558 C C . ASP A 1 72 ? -23.654 3.562 17.255 1.00 75.00 72 ASP A C 1
ATOM 560 O O . ASP A 1 72 ? -24.245 3.263 18.293 1.00 75.00 72 ASP A O 1
ATOM 564 N N . GLN A 1 73 ? -22.759 4.550 17.224 1.00 77.06 73 GLN A N 1
ATOM 565 C CA . GLN A 1 73 ? -22.320 5.282 18.405 1.00 77.06 73 GLN A CA 1
ATOM 566 C C . GLN A 1 73 ? -23.361 6.333 18.801 1.00 77.06 73 GLN A C 1
ATOM 568 O O . GLN A 1 73 ? -23.790 7.147 17.983 1.00 77.06 73 GLN A O 1
ATOM 573 N N . THR A 1 74 ? -23.765 6.341 20.071 1.00 71.69 74 THR A N 1
ATOM 574 C CA . THR A 1 74 ? -24.766 7.283 20.606 1.00 71.69 74 THR A CA 1
ATOM 575 C C . THR A 1 74 ? -24.170 8.652 20.942 1.00 71.69 74 THR A C 1
ATOM 577 O O . THR A 1 74 ? -24.866 9.662 20.853 1.00 71.69 74 THR A O 1
ATOM 580 N N . ASN A 1 75 ? -22.877 8.704 21.276 1.00 81.31 75 ASN A N 1
ATOM 581 C CA . ASN A 1 75 ? -22.146 9.940 21.550 1.00 81.31 75 ASN A CA 1
ATOM 582 C C . ASN A 1 75 ? -21.776 10.672 20.242 1.00 81.31 75 ASN A C 1
ATOM 584 O O . ASN A 1 75 ? -21.124 10.105 19.362 1.00 81.31 75 ASN A O 1
ATOM 588 N N . HIS A 1 76 ? -22.153 11.952 20.145 1.00 78.25 76 HIS A N 1
ATOM 589 C CA . HIS A 1 76 ? -21.922 12.808 18.979 1.00 78.25 76 HIS A CA 1
ATOM 590 C C . HIS A 1 76 ? -20.432 13.035 18.661 1.00 78.25 76 HIS A C 1
ATOM 592 O O . HIS A 1 76 ? -20.054 13.066 17.490 1.00 78.25 76 HIS A O 1
ATOM 598 N N . GLU A 1 77 ? -19.565 13.153 19.673 1.00 80.06 77 GLU A N 1
ATOM 599 C CA . GLU A 1 77 ? -18.118 13.297 19.461 1.00 80.06 77 GLU A CA 1
ATOM 600 C C . GLU A 1 77 ? -17.519 12.024 18.856 1.00 80.06 77 GLU A C 1
ATOM 602 O O . GLU A 1 77 ? -16.787 12.076 17.865 1.00 80.06 77 GLU A O 1
ATOM 607 N N . THR A 1 78 ? -17.877 10.863 19.412 1.00 81.31 78 THR A N 1
ATOM 608 C CA . THR A 1 78 ? -17.441 9.559 18.899 1.00 81.31 78 THR A CA 1
ATOM 609 C C . THR A 1 78 ? -17.920 9.359 17.466 1.00 81.31 78 THR A C 1
ATOM 611 O O . THR A 1 78 ? -17.120 9.005 16.602 1.00 81.31 78 THR A O 1
ATOM 614 N N . ARG A 1 79 ? -19.188 9.679 17.184 1.00 83.31 79 ARG A N 1
ATOM 615 C CA . ARG A 1 79 ? -19.763 9.652 15.833 1.00 83.31 79 ARG A CA 1
ATOM 616 C C . ARG A 1 79 ? -18.987 10.538 14.854 1.00 83.31 79 ARG A C 1
ATOM 618 O O . ARG A 1 79 ? -18.673 10.103 13.748 1.00 83.31 79 ARG A O 1
ATOM 625 N N . GLY A 1 80 ? -18.616 11.752 15.264 1.00 86.19 80 GLY A N 1
ATOM 626 C CA . GLY A 1 80 ? -17.792 12.653 14.452 1.00 86.19 80 GLY A CA 1
ATOM 627 C C . GLY A 1 80 ? -16.434 12.046 14.078 1.00 86.19 80 GLY A C 1
ATOM 628 O O . GLY A 1 80 ? -16.024 12.103 12.918 1.00 86.19 80 GLY A O 1
ATOM 629 N N . ARG A 1 81 ? -15.760 11.394 15.034 1.00 86.94 81 ARG A N 1
ATOM 630 C CA . ARG A 1 81 ? -14.465 10.722 14.805 1.00 86.94 81 ARG A CA 1
ATOM 631 C C . ARG A 1 81 ? -14.599 9.509 13.886 1.00 86.94 81 ARG A C 1
ATOM 633 O O . ARG A 1 81 ? -13.787 9.346 12.981 1.00 86.94 81 ARG A O 1
ATOM 640 N N . VAL A 1 82 ? -15.635 8.696 14.090 1.00 87.88 82 VAL A N 1
ATOM 641 C CA . VAL A 1 82 ? -15.978 7.535 13.251 1.00 87.88 82 VAL A CA 1
ATOM 642 C C . VAL A 1 82 ? -16.212 7.972 11.802 1.00 87.88 82 VAL A C 1
ATOM 644 O O . VAL A 1 82 ? -15.605 7.421 10.883 1.00 87.88 82 VAL A O 1
ATOM 647 N N . ARG A 1 83 ? -17.006 9.029 11.592 1.00 88.31 83 ARG A N 1
ATOM 648 C CA . ARG A 1 83 ? -17.256 9.595 10.260 1.00 88.31 83 ARG A CA 1
ATOM 649 C C . ARG A 1 83 ? -15.987 10.136 9.601 1.00 88.31 83 ARG A C 1
ATOM 651 O O . ARG A 1 83 ? -15.772 9.890 8.418 1.00 88.31 83 ARG A O 1
ATOM 658 N N . SER A 1 84 ? -15.144 10.848 10.348 1.00 90.56 84 SER A N 1
ATOM 659 C CA . SER A 1 84 ? -13.869 11.360 9.827 1.00 90.56 84 SER A CA 1
ATOM 660 C C . SER A 1 84 ? -12.930 10.227 9.402 1.00 90.56 84 SER A C 1
ATOM 662 O O . SER A 1 84 ? -12.295 10.311 8.353 1.00 90.56 84 SER A O 1
ATOM 664 N N . LEU A 1 85 ? -12.885 9.140 10.174 1.00 90.62 85 LEU A N 1
ATOM 665 C CA . LEU A 1 85 ? -12.072 7.967 9.868 1.00 90.62 85 LEU A CA 1
ATOM 666 C C . LEU A 1 85 ? -12.554 7.247 8.605 1.00 90.62 85 LEU A C 1
ATOM 668 O O . LEU A 1 85 ? -11.740 6.938 7.736 1.00 90.62 85 LEU A O 1
ATOM 672 N N . TYR A 1 86 ? -13.870 7.063 8.464 1.00 92.44 86 TYR A N 1
ATOM 673 C CA . TYR A 1 86 ? -14.477 6.576 7.223 1.00 92.44 86 TYR A CA 1
ATOM 674 C C . TYR A 1 86 ? -14.074 7.447 6.025 1.00 92.44 86 TYR A C 1
ATOM 676 O O . TYR A 1 86 ? -13.581 6.935 5.023 1.00 92.44 86 TYR A O 1
ATOM 684 N N . GLN A 1 87 ? -14.234 8.770 6.142 1.00 94.25 87 GLN A N 1
ATOM 685 C CA . GLN A 1 87 ? -13.900 9.710 5.069 1.00 94.25 87 GLN A CA 1
ATOM 686 C C . GLN A 1 87 ? -12.420 9.644 4.689 1.00 94.25 87 GLN A C 1
ATOM 688 O O . GLN A 1 87 ? -12.100 9.687 3.505 1.00 94.25 87 GLN A O 1
ATOM 693 N N . ARG A 1 88 ? -11.522 9.502 5.671 1.00 94.88 88 ARG A N 1
ATOM 694 C CA . ARG A 1 88 ? -10.083 9.384 5.422 1.00 94.88 88 ARG A CA 1
ATOM 695 C C . ARG A 1 88 ? -9.730 8.096 4.679 1.00 94.88 88 ARG A C 1
ATOM 697 O O . ARG A 1 88 ? -8.956 8.157 3.735 1.00 94.88 88 ARG A O 1
ATOM 704 N N . LEU A 1 89 ? -10.302 6.958 5.068 1.00 94.12 89 LEU A N 1
ATOM 705 C CA . LEU A 1 89 ? -10.057 5.678 4.389 1.00 94.12 89 LEU A CA 1
ATOM 706 C C . LEU A 1 89 ? -10.656 5.657 2.977 1.00 94.12 89 LEU A C 1
ATOM 708 O O . LEU A 1 89 ? -10.015 5.186 2.045 1.00 94.12 89 LEU A O 1
ATOM 712 N N . ALA A 1 90 ? -11.853 6.220 2.794 1.00 95.44 90 ALA A N 1
ATOM 713 C CA . ALA A 1 90 ? -12.465 6.357 1.473 1.00 95.44 90 ALA A CA 1
ATOM 714 C C . ALA A 1 90 ? -11.678 7.314 0.556 1.00 95.44 90 ALA A C 1
ATOM 716 O O . ALA A 1 90 ? -11.656 7.128 -0.659 1.00 95.44 90 ALA A O 1
ATOM 717 N N . GLN A 1 91 ? -11.036 8.336 1.128 1.00 97.25 91 GLN A N 1
ATOM 718 C CA . GLN A 1 91 ? -10.122 9.220 0.408 1.00 97.25 91 GLN A CA 1
ATOM 719 C C . GLN A 1 91 ? -8.854 8.474 -0.035 1.00 97.25 91 GLN A C 1
ATOM 721 O O . GLN A 1 91 ? -8.527 8.560 -1.211 1.00 97.25 91 GLN A O 1
ATOM 726 N N . LEU A 1 92 ? -8.213 7.699 0.851 1.00 95.50 92 LEU A N 1
ATOM 727 C CA . LEU A 1 92 ? -7.050 6.866 0.496 1.00 95.50 92 LEU A CA 1
ATOM 728 C C . LEU A 1 92 ? -7.397 5.875 -0.623 1.00 95.50 92 LEU A C 1
ATOM 730 O O . LEU A 1 92 ? -6.728 5.838 -1.644 1.00 95.50 92 LEU A O 1
ATOM 734 N N . ALA A 1 93 ? -8.531 5.172 -0.519 1.00 96.62 93 ALA A N 1
ATOM 735 C CA . ALA A 1 93 ? -8.985 4.280 -1.588 1.00 96.62 93 ALA A CA 1
ATOM 736 C C . ALA A 1 93 ? -9.132 4.984 -2.951 1.00 96.62 93 ALA A C 1
ATOM 738 O O . ALA A 1 93 ? -8.890 4.378 -3.990 1.00 96.62 93 ALA A O 1
ATOM 739 N N . ARG A 1 94 ? -9.547 6.256 -2.963 1.00 98.00 94 ARG A N 1
ATOM 740 C CA . ARG A 1 94 ? -9.627 7.058 -4.192 1.00 98.00 94 ARG A CA 1
ATOM 741 C C . ARG A 1 94 ? -8.261 7.495 -4.716 1.00 98.00 94 ARG A C 1
ATOM 743 O O . ARG A 1 94 ? -8.134 7.681 -5.921 1.00 98.00 94 ARG A O 1
ATOM 750 N N . GLU A 1 95 ? -7.284 7.704 -3.842 1.00 97.19 95 GLU A N 1
ATOM 751 C CA . GLU A 1 95 ? -5.897 7.971 -4.237 1.00 97.19 95 GLU A CA 1
ATOM 752 C C . GLU A 1 95 ? -5.319 6.733 -4.935 1.00 97.19 95 GLU A C 1
ATOM 754 O O . GLU A 1 95 ? -4.852 6.857 -6.068 1.00 97.19 95 GLU A O 1
ATOM 759 N N . GLU A 1 96 ? -5.545 5.534 -4.385 1.00 95.56 96 GLU A N 1
ATOM 760 C CA . GLU A 1 96 ? -5.121 4.278 -5.026 1.00 95.56 96 GLU A CA 1
ATOM 761 C C . GLU A 1 96 ? -5.822 4.012 -6.371 1.00 95.56 96 GLU A C 1
ATOM 763 O O . GLU A 1 96 ? -5.215 3.479 -7.297 1.00 95.56 96 GLU A O 1
ATOM 768 N N . MET A 1 97 ? -7.080 4.446 -6.558 1.00 97.75 97 MET A N 1
ATOM 769 C CA . MET A 1 97 ? -7.725 4.428 -7.887 1.00 97.75 97 MET A CA 1
ATOM 770 C C . MET A 1 97 ? -6.950 5.275 -8.909 1.00 97.75 97 MET A C 1
ATOM 772 O O . MET A 1 97 ? -6.849 4.908 -10.082 1.00 97.75 97 MET A O 1
ATOM 776 N N . GLY A 1 98 ? -6.419 6.420 -8.470 1.00 97.81 98 GLY A N 1
ATOM 777 C CA . GLY A 1 98 ? -5.595 7.307 -9.288 1.00 97.81 98 GLY A CA 1
ATOM 778 C C . GLY A 1 98 ? -4.226 6.705 -9.606 1.00 97.81 98 GLY A C 1
ATOM 779 O O . GLY A 1 98 ? -3.786 6.775 -10.758 1.00 97.81 98 GLY A O 1
ATOM 780 N N . HIS A 1 99 ? -3.582 6.066 -8.627 1.00 95.25 99 HIS A N 1
ATOM 781 C CA . HIS A 1 99 ? -2.334 5.330 -8.836 1.00 95.25 99 HIS A CA 1
ATOM 782 C C . HIS A 1 99 ? -2.531 4.165 -9.806 1.00 95.25 99 HIS A C 1
ATOM 784 O O . HIS A 1 99 ? -1.821 4.088 -10.808 1.00 95.25 99 HIS A O 1
ATOM 790 N N . LEU A 1 100 ? -3.564 3.339 -9.604 1.00 96.38 100 LEU A N 1
ATOM 791 C CA . LEU A 1 100 ? -3.895 2.231 -10.500 1.00 96.38 100 LEU A CA 1
ATOM 792 C C . LEU A 1 100 ? -4.078 2.716 -11.942 1.00 96.38 100 LEU A C 1
ATOM 794 O O . LEU A 1 100 ? -3.482 2.154 -12.857 1.00 96.38 100 LEU A O 1
ATOM 798 N N . MET A 1 101 ? -4.849 3.789 -12.154 1.00 97.88 101 MET A N 1
ATOM 799 C CA . MET A 1 101 ? -5.035 4.379 -13.485 1.00 97.88 101 MET A CA 1
ATOM 800 C C . MET A 1 101 ? -3.718 4.894 -14.085 1.00 97.88 101 MET A C 1
ATOM 802 O O . MET A 1 101 ? -3.479 4.735 -15.281 1.00 97.88 101 MET A O 1
ATOM 806 N N . THR A 1 102 ? -2.845 5.481 -13.266 1.00 97.06 102 THR A N 1
ATOM 807 C CA . THR A 1 102 ? -1.518 5.940 -13.700 1.00 97.06 102 THR A CA 1
ATOM 808 C C . THR A 1 102 ? -0.652 4.765 -14.149 1.00 97.06 102 THR A C 1
ATOM 810 O O . THR A 1 102 ? -0.072 4.813 -15.231 1.00 97.06 102 THR A O 1
ATOM 813 N N . VAL A 1 103 ? -0.631 3.675 -13.382 1.00 96.75 103 VAL A N 1
ATOM 814 C CA . VAL A 1 103 ? 0.092 2.447 -13.732 1.00 96.75 103 VAL A CA 1
ATOM 815 C C . VAL A 1 103 ? -0.451 1.829 -15.025 1.00 96.75 103 VAL A C 1
ATOM 817 O O . VAL A 1 103 ? 0.340 1.451 -15.888 1.00 96.75 103 VAL A O 1
ATOM 820 N N . GLN A 1 104 ? -1.777 1.803 -15.225 1.00 97.44 104 GLN A N 1
ATOM 821 C CA . GLN A 1 104 ? -2.374 1.348 -16.491 1.00 97.44 104 GLN A CA 1
ATOM 822 C C . GLN A 1 104 ? -1.901 2.186 -17.686 1.00 97.44 104 GLN A C 1
ATOM 824 O O . GLN A 1 104 ? -1.561 1.637 -18.734 1.00 97.44 104 GLN A O 1
ATOM 829 N N . ASN A 1 105 ? -1.839 3.511 -17.529 1.00 97.69 105 ASN A N 1
ATOM 830 C CA . ASN A 1 105 ? -1.345 4.399 -18.579 1.00 97.69 105 ASN A CA 1
ATOM 831 C C . ASN A 1 105 ? 0.134 4.136 -18.897 1.00 97.69 105 ASN A C 1
ATOM 833 O O . ASN A 1 105 ? 0.512 4.157 -20.066 1.00 97.69 105 ASN A O 1
ATOM 837 N N . LEU A 1 106 ? 0.962 3.851 -17.886 1.00 96.56 106 LEU A N 1
ATOM 838 C CA . LEU A 1 106 ? 2.375 3.511 -18.076 1.00 96.56 106 LEU A CA 1
ATOM 839 C C . LEU A 1 106 ? 2.558 2.148 -18.760 1.00 96.56 106 LEU A C 1
ATOM 841 O O . LEU A 1 106 ? 3.367 2.048 -19.680 1.00 96.56 106 LEU A O 1
ATOM 845 N N . LEU A 1 107 ? 1.780 1.126 -18.380 1.00 95.81 107 LEU A N 1
ATOM 846 C CA . LEU A 1 107 ? 1.754 -0.170 -19.074 1.00 95.81 107 LEU A CA 1
ATOM 847 C C . LEU A 1 107 ? 1.388 0.016 -20.549 1.00 95.81 107 LEU A C 1
ATOM 849 O O . LEU A 1 107 ? 2.089 -0.477 -21.434 1.00 95.81 107 LEU A O 1
ATOM 853 N N . HIS A 1 108 ? 0.333 0.789 -20.815 1.00 96.75 108 HIS A N 1
ATOM 854 C CA . HIS A 1 108 ? -0.102 1.081 -22.174 1.00 96.75 108 HIS A CA 1
ATOM 855 C C . HIS A 1 108 ? 0.966 1.835 -22.980 1.00 96.75 108 HIS A C 1
ATOM 857 O O . HIS A 1 108 ? 1.231 1.471 -24.125 1.00 96.75 108 HIS A O 1
ATOM 863 N N . LEU A 1 109 ? 1.619 2.835 -22.374 1.00 95.62 109 LEU A N 1
ATOM 864 C CA . LEU A 1 109 ? 2.677 3.637 -22.996 1.00 95.62 109 LEU A CA 1
ATOM 865 C C . LEU A 1 109 ? 3.837 2.773 -23.502 1.00 95.62 109 LEU A C 1
ATOM 867 O O . LEU A 1 109 ? 4.314 2.981 -24.614 1.00 95.62 109 LEU A O 1
ATOM 871 N N . ILE A 1 110 ? 4.276 1.793 -22.710 1.00 92.06 110 ILE A N 1
ATOM 872 C CA . ILE A 1 110 ? 5.371 0.896 -23.101 1.00 92.06 110 ILE A CA 1
ATOM 873 C C . ILE A 1 110 ? 4.898 -0.269 -23.985 1.00 92.06 110 ILE A C 1
ATOM 875 O O . ILE A 1 110 ? 5.705 -1.121 -24.357 1.00 92.06 110 ILE A O 1
ATOM 879 N N . GLY A 1 111 ? 3.609 -0.345 -24.334 1.00 93.69 111 GLY A N 1
ATOM 880 C CA . GLY A 1 111 ? 3.021 -1.430 -25.126 1.00 93.69 111 GLY A CA 1
ATOM 881 C C . GLY A 1 111 ? 2.902 -2.760 -24.372 1.00 93.69 111 GLY A C 1
ATOM 882 O O . GLY A 1 111 ? 2.918 -3.821 -24.996 1.00 93.69 111 GLY A O 1
ATOM 883 N N . ALA A 1 112 ? 2.858 -2.721 -23.041 1.00 93.00 112 ALA A N 1
ATOM 884 C CA . ALA A 1 112 ? 2.536 -3.866 -22.196 1.00 93.00 112 ALA A CA 1
ATOM 885 C C . ALA A 1 112 ? 1.003 -4.004 -22.048 1.00 93.00 112 ALA A C 1
ATOM 887 O O . ALA A 1 112 ? 0.271 -3.025 -22.231 1.00 93.00 112 ALA A O 1
ATOM 888 N N . PRO A 1 113 ? 0.480 -5.208 -21.746 1.00 94.56 113 PRO A N 1
ATOM 889 C CA . PRO A 1 113 ? -0.942 -5.378 -21.474 1.00 94.56 113 PRO A CA 1
ATOM 890 C C . PRO A 1 113 ? -1.348 -4.636 -20.194 1.00 94.56 113 PRO A C 1
ATOM 892 O O . PRO A 1 113 ? -0.569 -4.526 -19.250 1.00 94.56 113 PRO A O 1
ATOM 895 N N . LEU A 1 114 ? -2.593 -4.162 -20.161 1.00 95.31 114 LEU A N 1
ATOM 896 C CA . LEU A 1 114 ? -3.212 -3.663 -18.934 1.00 95.31 114 LEU A CA 1
ATOM 897 C C . LEU A 1 114 ? -3.347 -4.804 -17.917 1.00 95.31 114 LEU A C 1
ATOM 899 O O . LEU A 1 114 ? -3.612 -5.942 -18.309 1.00 95.31 114 LEU A O 1
ATOM 903 N N . ASN A 1 115 ? -3.223 -4.493 -16.626 1.00 92.75 115 ASN A N 1
ATOM 904 C CA . ASN A 1 115 ? -3.390 -5.467 -15.549 1.00 92.75 115 ASN A CA 1
ATOM 905 C C . ASN A 1 115 ? -4.368 -4.953 -14.489 1.00 92.75 115 ASN A C 1
ATOM 907 O O . ASN A 1 115 ? -4.043 -4.036 -13.741 1.00 92.75 115 ASN A O 1
ATOM 911 N N . PHE A 1 116 ? -5.554 -5.555 -14.415 1.00 91.38 116 PHE A N 1
ATOM 912 C CA . PHE A 1 116 ? -6.556 -5.277 -13.375 1.00 91.38 116 PHE A CA 1
ATOM 913 C C . PHE A 1 116 ? -6.719 -6.444 -12.399 1.00 91.38 116 PHE A C 1
ATOM 915 O O . PHE A 1 116 ? -7.619 -6.422 -11.558 1.00 91.38 116 PHE A O 1
ATOM 922 N N . GLU A 1 117 ? -5.873 -7.465 -12.510 1.00 86.69 117 GLU A N 1
ATOM 923 C CA . GLU A 1 117 ? -5.869 -8.574 -11.570 1.00 86.69 117 GLU A CA 1
ATOM 924 C C . GLU A 1 117 ? -5.269 -8.136 -10.226 1.00 86.69 117 GLU A C 1
ATOM 926 O O . GLU A 1 117 ? -4.844 -6.994 -10.022 1.00 86.69 117 GLU A O 1
ATOM 931 N N . ARG A 1 118 ? -5.290 -9.055 -9.270 1.00 77.88 118 ARG A N 1
ATOM 932 C CA . ARG A 1 118 ? -4.604 -8.937 -7.983 1.00 77.88 118 ARG A CA 1
ATOM 933 C C . ARG A 1 118 ? -3.717 -10.162 -7.803 1.00 77.88 118 ARG A C 1
ATOM 935 O O . ARG A 1 118 ? -3.935 -11.173 -8.468 1.00 77.88 118 ARG A O 1
ATOM 942 N N . GLU A 1 119 ? -2.770 -10.109 -6.868 1.00 72.69 119 GLU A N 1
ATOM 943 C CA . GLU A 1 119 ? -2.002 -11.305 -6.516 1.00 72.69 119 GLU A CA 1
ATOM 944 C C . GLU A 1 119 ? -2.964 -12.426 -6.072 1.00 72.69 119 GLU A C 1
ATOM 946 O O . GLU A 1 119 ? -3.639 -12.333 -5.041 1.00 72.69 119 GLU A O 1
ATOM 951 N N . ASP A 1 120 ? -3.010 -13.493 -6.867 1.00 66.06 120 ASP A N 1
ATOM 952 C CA . ASP A 1 120 ? -3.718 -14.742 -6.563 1.00 66.06 120 ASP A CA 1
ATOM 953 C C . ASP A 1 120 ? -2.751 -15.911 -6.319 1.00 66.06 120 ASP A C 1
ATOM 955 O O . ASP A 1 120 ? -3.162 -17.062 -6.144 1.00 66.06 120 ASP A O 1
ATOM 959 N N . SER A 1 121 ? -1.449 -15.617 -6.269 1.00 58.34 121 SER A N 1
ATOM 960 C CA . SER A 1 121 ? -0.417 -16.601 -5.974 1.00 58.34 121 SER A CA 1
ATOM 961 C C . SER A 1 121 ? -0.549 -17.109 -4.531 1.00 58.34 121 SER A C 1
ATOM 963 O O . SER A 1 121 ? -0.572 -16.320 -3.586 1.00 58.34 121 SER A O 1
ATOM 965 N N . PRO A 1 122 ? -0.569 -18.437 -4.310 1.00 54.66 122 PRO A N 1
ATOM 966 C CA . PRO A 1 122 ? -0.421 -18.998 -2.971 1.00 54.66 122 PRO A CA 1
ATOM 967 C C . PRO A 1 122 ? 1.028 -18.895 -2.463 1.00 54.66 122 PRO A C 1
ATOM 969 O O . PRO A 1 122 ? 1.278 -19.143 -1.283 1.00 54.66 122 PRO A O 1
ATOM 972 N N . PHE A 1 123 ? 1.977 -18.576 -3.351 1.00 53.72 123 PHE A N 1
ATOM 973 C CA . PHE A 1 123 ? 3.400 -18.463 -3.061 1.00 53.72 123 PHE A CA 1
ATOM 974 C C . PHE A 1 123 ? 3.791 -17.021 -2.783 1.00 53.72 123 PHE A C 1
ATOM 976 O O . PHE A 1 123 ? 3.425 -16.110 -3.519 1.00 53.72 123 PHE A O 1
ATOM 983 N N . GLU A 1 124 ? 4.592 -16.854 -1.740 1.00 57.72 124 GLU A N 1
ATOM 984 C CA . GLU A 1 124 ? 5.031 -15.560 -1.239 1.00 57.72 124 GLU A CA 1
ATOM 985 C C . GLU A 1 124 ? 6.026 -14.906 -2.194 1.00 57.72 124 GLU A C 1
ATOM 987 O O . GLU A 1 124 ? 7.100 -15.450 -2.457 1.00 57.72 124 GLU A O 1
ATOM 992 N N . SER A 1 125 ? 5.695 -13.706 -2.661 1.00 66.44 125 SER A N 1
ATOM 993 C CA . SER A 1 125 ? 6.613 -12.887 -3.440 1.00 66.44 125 SER A CA 1
ATOM 994 C C . SER A 1 125 ? 7.193 -11.748 -2.598 1.00 66.44 125 SER A C 1
ATOM 996 O O . SER A 1 125 ? 6.504 -11.073 -1.828 1.00 66.44 125 SER A O 1
ATOM 998 N N . LYS A 1 126 ? 8.496 -11.506 -2.784 1.00 70.31 126 LYS A N 1
ATOM 999 C CA . LYS A 1 126 ? 9.216 -10.347 -2.236 1.00 70.31 126 LYS A CA 1
ATOM 1000 C C . LYS A 1 126 ? 8.903 -9.048 -2.989 1.00 70.31 126 LYS A C 1
ATOM 1002 O O . LYS A 1 126 ? 9.738 -8.157 -2.995 1.00 70.31 126 LYS A O 1
ATOM 1007 N N . LEU A 1 127 ? 7.774 -8.981 -3.688 1.00 71.69 127 LEU A N 1
ATOM 1008 C CA . LEU A 1 127 ? 7.343 -7.805 -4.438 1.00 71.69 127 LEU A CA 1
ATOM 1009 C C . LEU A 1 127 ? 6.068 -7.184 -3.865 1.00 71.69 127 LEU A C 1
ATOM 1011 O O . LEU A 1 127 ? 5.755 -6.046 -4.193 1.00 71.69 127 LEU A O 1
ATOM 1015 N N . TYR A 1 128 ? 5.349 -7.901 -2.997 1.00 78.81 128 TYR A N 1
ATOM 1016 C CA . TYR A 1 128 ? 4.125 -7.396 -2.381 1.00 78.81 128 TYR A CA 1
ATOM 1017 C C . TYR A 1 128 ? 4.372 -6.954 -0.935 1.00 78.81 128 TYR A C 1
ATOM 1019 O O . TYR A 1 128 ? 5.077 -7.647 -0.192 1.00 78.81 128 TYR A O 1
ATOM 1027 N N . PRO A 1 129 ? 3.734 -5.857 -0.485 1.00 79.38 129 PRO A N 1
ATOM 1028 C CA . PRO A 1 129 ? 3.872 -5.341 0.875 1.00 79.38 129 PRO A CA 1
ATOM 1029 C C . PRO A 1 129 ? 3.634 -6.383 1.970 1.00 79.38 129 PRO A C 1
ATOM 1031 O O . PRO A 1 129 ? 4.420 -6.524 2.908 1.00 79.38 129 PRO A O 1
ATOM 1034 N N . PHE A 1 130 ? 2.525 -7.109 1.862 1.00 80.69 130 PHE A N 1
ATOM 1035 C CA . PHE A 1 130 ? 2.091 -8.148 2.787 1.00 80.69 130 PHE A CA 1
ATOM 1036 C C . PHE A 1 130 ? 1.005 -8.996 2.117 1.00 80.69 130 PHE A C 1
ATOM 1038 O O . PHE A 1 130 ? 0.441 -8.604 1.098 1.00 80.69 130 PHE A O 1
ATOM 1045 N N . ARG A 1 131 ? 0.674 -10.150 2.708 1.00 81.56 131 ARG A N 1
ATOM 1046 C CA . ARG A 1 131 ? -0.334 -11.060 2.150 1.00 81.56 131 ARG A CA 1
ATOM 1047 C C . ARG A 1 131 ? -1.692 -10.369 2.027 1.00 81.56 131 ARG A C 1
ATOM 1049 O O . ARG A 1 131 ? -2.215 -9.850 3.021 1.00 81.56 131 ARG A O 1
ATOM 1056 N N . PHE A 1 132 ? -2.300 -10.446 0.844 1.00 86.25 132 PHE A N 1
ATOM 1057 C CA . PHE A 1 132 ? -3.638 -9.913 0.629 1.00 86.25 132 PHE A CA 1
ATOM 1058 C C . PHE A 1 132 ? -4.656 -10.559 1.580 1.00 86.25 132 PHE A C 1
ATOM 1060 O O . PHE A 1 132 ? -4.803 -11.781 1.663 1.00 86.25 132 PHE A O 1
ATOM 1067 N N . LYS A 1 133 ? -5.366 -9.708 2.318 1.00 88.38 133 LYS A N 1
ATOM 1068 C CA . LYS A 1 133 ? -6.452 -10.093 3.219 1.00 88.38 133 LYS A CA 1
ATOM 1069 C C . LYS A 1 133 ? -7.389 -8.909 3.411 1.00 88.38 133 LYS A C 1
ATOM 1071 O O . LYS A 1 133 ? -6.921 -7.799 3.660 1.00 88.38 133 LYS A O 1
ATOM 1076 N N . LEU A 1 134 ? -8.693 -9.159 3.325 1.00 92.25 134 LEU A N 1
ATOM 1077 C CA . LEU A 1 134 ? -9.718 -8.183 3.684 1.00 92.25 134 LEU A CA 1
ATOM 1078 C C . LEU A 1 134 ? -9.966 -8.257 5.186 1.00 92.25 134 LEU A C 1
ATOM 1080 O O . LEU A 1 134 ? -10.339 -9.306 5.715 1.00 92.25 134 LEU A O 1
ATOM 1084 N N . GLU A 1 135 ? -9.719 -7.152 5.879 1.00 92.00 135 GLU A N 1
ATOM 1085 C CA . GLU A 1 135 ? -9.835 -7.081 7.329 1.00 92.00 135 GLU A CA 1
ATOM 1086 C C . GLU A 1 135 ? -10.617 -5.844 7.749 1.00 92.00 135 GLU A C 1
ATOM 1088 O O . GLU A 1 135 ? -10.370 -4.757 7.217 1.00 92.00 135 GLU A O 1
ATOM 1093 N N . PRO A 1 136 ? -11.520 -5.973 8.739 1.00 93.56 136 PRO A N 1
ATOM 1094 C CA . PRO A 1 136 ? -12.159 -4.816 9.334 1.00 93.56 136 PRO A CA 1
ATOM 1095 C C . PRO A 1 136 ? -11.117 -3.833 9.869 1.00 93.56 136 PRO A C 1
ATOM 1097 O O . PRO A 1 136 ? -9.975 -4.196 10.187 1.00 93.56 136 PRO A O 1
ATOM 1100 N N . LEU A 1 137 ? -11.519 -2.577 10.017 1.00 92.31 137 LEU A N 1
ATOM 1101 C CA . LEU A 1 137 ? -10.660 -1.558 10.580 1.00 92.31 137 LEU A CA 1
ATOM 1102 C C . LEU A 1 137 ? -10.286 -1.922 12.018 1.00 92.31 137 LEU A C 1
ATOM 1104 O O . LEU A 1 137 ? -11.128 -2.091 12.897 1.00 92.31 137 LEU A O 1
ATOM 1108 N N . SER A 1 138 ? -8.987 -2.032 12.253 1.00 91.38 138 SER A N 1
ATOM 1109 C CA . SER A 1 138 ? -8.404 -2.349 13.546 1.00 91.38 138 SER A CA 1
ATOM 1110 C C . SER A 1 138 ? -7.025 -1.706 13.646 1.00 91.38 138 SER A C 1
ATOM 1112 O O . SER A 1 138 ? -6.441 -1.288 12.645 1.00 91.38 138 SER A O 1
ATOM 1114 N N . LYS A 1 139 ? -6.451 -1.677 14.854 1.00 90.25 139 LYS A N 1
ATOM 1115 C CA . LYS A 1 139 ? -5.055 -1.245 15.040 1.00 90.25 139 LYS A CA 1
ATOM 1116 C C . LYS A 1 139 ? -4.077 -2.098 14.219 1.00 90.25 139 LYS A C 1
ATOM 1118 O O . LYS A 1 139 ? -3.033 -1.600 13.827 1.00 90.25 139 LYS A O 1
ATOM 1123 N N . GLN A 1 140 ? -4.408 -3.366 13.973 1.00 92.12 140 GLN A N 1
ATOM 1124 C CA . GLN A 1 140 ? -3.551 -4.308 13.256 1.00 92.12 140 GLN A CA 1
ATOM 1125 C C . GLN A 1 140 ? -3.608 -4.084 11.742 1.00 92.12 140 GLN A C 1
ATOM 1127 O O . GLN A 1 140 ? -2.560 -3.919 11.127 1.00 92.12 140 GLN A O 1
ATOM 1132 N N . SER A 1 141 ? -4.809 -4.009 11.158 1.00 91.38 141 SER A N 1
ATOM 1133 C CA . SER A 1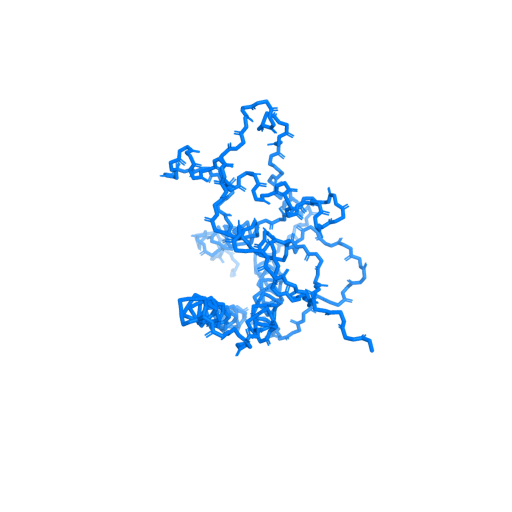 141 ? -4.978 -3.743 9.722 1.00 91.38 141 SER A CA 1
ATOM 1134 C C . SER A 1 141 ? -4.420 -2.371 9.342 1.00 91.38 141 SER A C 1
ATOM 1136 O O . SER A 1 141 ? -3.623 -2.277 8.414 1.00 91.38 141 SER A O 1
ATOM 1138 N N . LEU A 1 142 ? -4.703 -1.335 10.139 1.00 91.56 142 LEU A N 1
ATOM 1139 C CA . LEU A 1 142 ? -4.153 0.003 9.914 1.00 91.56 142 LEU A CA 1
ATOM 1140 C C . LEU A 1 142 ? -2.623 0.044 10.040 1.00 91.56 142 LEU A C 1
ATOM 1142 O O . LEU A 1 142 ? -1.963 0.745 9.278 1.00 91.56 142 LEU A O 1
ATOM 1146 N N . ALA A 1 143 ? -2.044 -0.712 10.979 1.00 93.12 143 ALA A N 1
ATOM 1147 C CA . ALA A 1 143 ? -0.594 -0.781 11.111 1.00 93.12 143 ALA A CA 1
ATOM 1148 C C . ALA A 1 143 ? 0.069 -1.367 9.859 1.00 93.12 143 ALA A C 1
ATOM 1150 O O . ALA A 1 143 ? 1.148 -0.905 9.490 1.00 93.12 143 ALA A O 1
ATOM 1151 N N . LYS A 1 144 ? -0.568 -2.338 9.190 1.00 91.81 144 LYS A N 1
ATOM 1152 C CA . LYS A 1 144 ? -0.060 -2.891 7.928 1.00 91.81 144 LYS A CA 1
ATOM 1153 C C . LYS A 1 144 ? -0.028 -1.847 6.822 1.00 91.81 144 LYS A C 1
ATOM 1155 O O . LYS A 1 144 ? 1.026 -1.668 6.225 1.00 91.81 144 LYS A O 1
ATOM 1160 N N . TYR A 1 145 ? -1.122 -1.112 6.641 1.00 91.12 145 TYR A N 1
ATOM 1161 C CA . TYR A 1 145 ? -1.222 -0.059 5.629 1.00 91.12 145 TYR A CA 1
ATOM 1162 C C . TYR A 1 145 ? -0.176 1.043 5.843 1.00 91.12 145 TYR A C 1
ATOM 1164 O O . TYR A 1 145 ? 0.650 1.296 4.976 1.00 91.12 145 TYR A O 1
ATOM 1172 N N . ILE A 1 146 ? -0.096 1.587 7.065 1.00 91.44 146 ILE A N 1
ATOM 1173 C CA . ILE A 1 146 ? 0.901 2.615 7.410 1.00 91.44 146 ILE A CA 1
ATOM 1174 C C . ILE A 1 146 ? 2.329 2.108 7.183 1.00 91.44 146 ILE A C 1
ATOM 1176 O O . ILE A 1 146 ? 3.197 2.860 6.756 1.00 91.44 146 ILE A O 1
ATOM 1180 N N . THR A 1 147 ? 2.603 0.843 7.502 1.00 90.25 147 THR A N 1
ATOM 1181 C CA . THR A 1 147 ? 3.954 0.289 7.347 1.00 90.25 147 THR A CA 1
ATOM 1182 C C . THR A 1 147 ? 4.315 0.039 5.886 1.00 90.25 147 THR A C 1
ATOM 1184 O O . THR A 1 147 ? 5.497 0.103 5.576 1.00 90.25 147 THR A O 1
ATOM 1187 N N . ALA A 1 148 ? 3.338 -0.239 5.021 1.00 88.12 148 ALA A N 1
ATOM 1188 C CA . ALA A 1 148 ? 3.554 -0.443 3.590 1.00 88.12 148 ALA A CA 1
ATOM 1189 C C . ALA A 1 148 ? 3.851 0.866 2.837 1.00 88.12 148 ALA A C 1
ATOM 1191 O O . ALA A 1 148 ? 4.627 0.855 1.884 1.00 88.12 148 ALA A O 1
ATOM 1192 N N . GLU A 1 149 ? 3.260 1.981 3.276 1.00 85.69 149 GLU A N 1
ATOM 1193 C CA . GLU A 1 149 ? 3.374 3.293 2.615 1.00 85.69 149 GLU A CA 1
ATOM 1194 C C . GLU A 1 149 ? 4.379 4.248 3.268 1.00 85.69 149 GLU A C 1
ATOM 1196 O O . GLU A 1 149 ? 4.685 5.306 2.715 1.00 85.69 149 GLU A O 1
ATOM 1201 N N . ARG A 1 150 ? 4.892 3.930 4.463 1.00 86.69 150 ARG A N 1
ATOM 1202 C CA . ARG A 1 150 ? 5.880 4.801 5.114 1.00 86.69 150 ARG A CA 1
ATOM 1203 C C . ARG A 1 150 ? 7.172 4.868 4.281 1.00 86.69 150 ARG A C 1
ATOM 1205 O O . ARG A 1 150 ? 7.538 3.883 3.646 1.00 86.69 150 ARG A O 1
ATOM 1212 N N . PRO A 1 151 ? 7.937 5.966 4.378 1.00 82.88 151 PRO A N 1
ATOM 1213 C CA . PRO A 1 151 ? 9.268 6.027 3.789 1.00 82.88 151 PRO A CA 1
ATOM 1214 C C . PRO A 1 151 ? 10.191 4.908 4.290 1.00 82.88 151 PRO A C 1
ATOM 1216 O O . PRO A 1 151 ? 10.140 4.507 5.463 1.00 82.88 151 PRO A O 1
ATOM 1219 N N . ALA A 1 152 ? 11.058 4.424 3.398 1.00 79.88 152 ALA A N 1
ATOM 1220 C CA . ALA A 1 152 ? 12.049 3.401 3.719 1.00 79.88 152 ALA A CA 1
ATOM 1221 C C . ALA A 1 152 ? 13.095 3.910 4.724 1.00 79.88 152 ALA A C 1
ATOM 1223 O O . ALA A 1 152 ? 13.569 3.147 5.562 1.00 79.88 152 ALA A O 1
ATOM 1224 N N . GLU A 1 153 ? 13.412 5.201 4.683 1.00 85.00 153 GLU A N 1
ATOM 1225 C CA . GLU A 1 153 ? 14.385 5.860 5.552 1.00 85.00 153 GLU A CA 1
ATOM 1226 C C . GLU A 1 153 ? 13.736 7.068 6.243 1.00 85.00 153 GLU A C 1
ATOM 1228 O O . GLU A 1 153 ? 12.689 7.550 5.813 1.00 85.00 153 GLU A O 1
ATOM 1233 N N . GLN A 1 154 ? 14.326 7.541 7.344 1.00 86.75 154 GLN A N 1
ATOM 1234 C CA . GLN A 1 154 ? 13.738 8.618 8.146 1.00 86.75 154 GLN A CA 1
ATOM 1235 C C . GLN A 1 154 ? 13.597 9.930 7.359 1.00 86.75 154 GLN A C 1
ATOM 1237 O O . GLN A 1 154 ? 12.566 10.593 7.460 1.00 86.75 154 GLN A O 1
ATOM 1242 N N . GLY A 1 155 ? 14.618 10.291 6.574 1.00 88.31 155 GLY A N 1
ATOM 1243 C CA . GLY A 1 155 ? 14.659 11.560 5.847 1.00 88.31 155 GLY A CA 1
ATOM 1244 C C . GLY A 1 155 ? 14.427 12.754 6.777 1.00 88.31 155 GLY A C 1
ATOM 1245 O O . GLY A 1 155 ? 15.036 12.844 7.841 1.00 88.31 155 GLY A O 1
ATOM 1246 N N . ASP A 1 156 ? 13.495 13.625 6.391 1.00 90.44 156 ASP A N 1
ATOM 1247 C CA . ASP A 1 156 ? 13.132 14.842 7.132 1.00 90.44 156 ASP A CA 1
ATOM 1248 C C . ASP A 1 156 ? 12.081 14.611 8.239 1.00 90.44 156 ASP A C 1
ATOM 1250 O O . ASP A 1 156 ? 11.585 15.564 8.847 1.00 90.44 156 ASP A O 1
ATOM 1254 N N . ILE A 1 157 ? 11.692 13.358 8.506 1.00 89.62 157 ILE A N 1
ATOM 1255 C CA . ILE A 1 157 ? 10.725 13.034 9.562 1.00 89.62 157 ILE A CA 1
ATOM 1256 C C . ILE A 1 157 ? 11.388 13.221 10.931 1.00 89.62 157 ILE A C 1
ATOM 1258 O O . ILE A 1 157 ? 12.448 12.660 11.206 1.00 89.62 157 ILE A O 1
ATOM 1262 N N . ASP A 1 158 ? 10.727 13.960 11.826 1.00 94.19 158 ASP A N 1
ATOM 1263 C CA . ASP A 1 158 ? 11.214 14.158 13.189 1.00 94.19 158 ASP A CA 1
ATOM 1264 C C . ASP A 1 158 ? 11.346 12.829 13.955 1.00 94.19 158 ASP A C 1
ATOM 1266 O O . ASP A 1 158 ? 10.542 11.906 13.782 1.00 94.19 158 ASP A O 1
ATOM 1270 N N . ASP A 1 159 ? 12.329 12.750 14.856 1.00 92.38 159 ASP A N 1
ATOM 1271 C CA . ASP A 1 159 ? 12.650 11.520 15.589 1.00 92.38 159 ASP A CA 1
ATOM 1272 C C . ASP A 1 159 ? 11.427 10.918 16.286 1.00 92.38 159 ASP A C 1
ATOM 1274 O O . ASP A 1 159 ? 11.214 9.707 16.257 1.00 92.38 159 ASP A O 1
ATOM 1278 N N . LYS A 1 160 ? 10.569 11.744 16.891 1.00 94.25 160 LYS A N 1
ATOM 1279 C CA . LYS A 1 160 ? 9.406 11.256 17.641 1.00 94.25 160 LYS A CA 1
ATOM 1280 C C . LYS A 1 160 ? 8.393 10.591 16.711 1.00 94.25 160 LYS A C 1
ATOM 1282 O O . LYS A 1 160 ? 7.844 9.537 17.057 1.00 94.25 160 LYS A O 1
ATOM 1287 N N . THR A 1 161 ? 8.139 11.181 15.548 1.00 91.31 161 THR A N 1
ATOM 1288 C CA . THR A 1 161 ? 7.270 10.591 14.525 1.00 91.31 161 THR A CA 1
ATOM 1289 C C . THR A 1 161 ? 7.891 9.328 13.944 1.00 91.31 161 THR A C 1
ATOM 1291 O O . THR A 1 161 ? 7.203 8.307 13.848 1.00 91.31 161 THR A O 1
ATOM 1294 N N . TRP A 1 162 ? 9.192 9.340 13.649 1.00 91.50 162 TRP A N 1
ATOM 1295 C CA . TRP A 1 162 ? 9.898 8.162 13.151 1.00 91.50 162 TRP A CA 1
ATOM 1296 C C . TRP A 1 162 ? 9.826 6.990 14.136 1.00 91.50 162 TRP A C 1
ATOM 1298 O O . TRP A 1 162 ? 9.433 5.883 13.765 1.00 91.50 162 TRP A O 1
ATOM 1308 N N . GLN A 1 163 ? 10.059 7.238 15.427 1.00 90.12 163 GLN A N 1
ATOM 1309 C CA . GLN A 1 163 ? 9.927 6.216 16.468 1.00 90.12 163 GLN A CA 1
ATOM 1310 C C . GLN A 1 163 ? 8.511 5.636 16.551 1.00 90.12 163 GLN A C 1
ATOM 1312 O O . GLN A 1 163 ? 8.325 4.431 16.764 1.00 90.12 163 GLN A O 1
ATOM 1317 N N . ARG A 1 164 ? 7.486 6.467 16.336 1.00 91.75 164 ARG A N 1
ATOM 1318 C CA . ARG A 1 164 ? 6.097 6.001 16.272 1.00 91.75 164 ARG A CA 1
ATOM 1319 C C . ARG A 1 164 ? 5.861 5.098 15.061 1.00 91.75 164 ARG A C 1
ATOM 1321 O O . ARG A 1 164 ? 5.204 4.069 15.215 1.00 91.75 164 ARG A O 1
ATOM 1328 N N . LEU A 1 165 ? 6.407 5.437 13.894 1.00 90.19 165 LEU A N 1
ATOM 1329 C CA . LEU A 1 165 ? 6.326 4.598 12.693 1.00 90.19 165 LEU A CA 1
ATOM 1330 C C . LEU A 1 165 ? 7.033 3.252 12.896 1.00 90.19 165 LEU A C 1
ATOM 1332 O O . LEU A 1 165 ? 6.468 2.210 12.565 1.00 90.19 165 LEU A O 1
ATOM 1336 N N . LEU A 1 166 ? 8.209 3.241 13.530 1.00 89.75 166 LEU A N 1
ATOM 1337 C CA . LEU A 1 166 ? 8.917 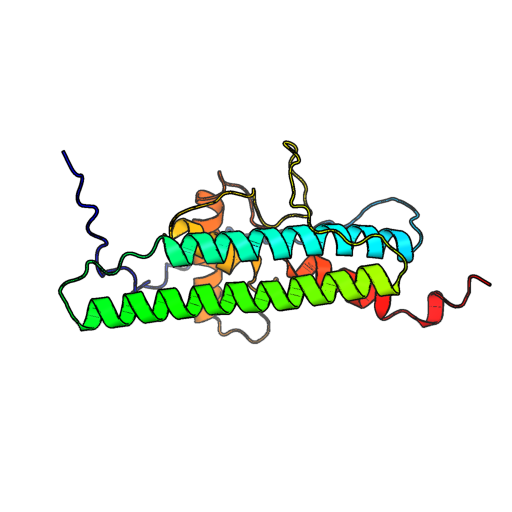2.003 13.877 1.00 89.75 166 LEU A CA 1
ATOM 1338 C C . LEU A 1 166 ? 8.116 1.129 14.850 1.00 89.75 166 LEU A C 1
ATOM 1340 O O . LEU A 1 166 ? 8.102 -0.098 14.733 1.00 89.75 166 LEU A O 1
ATOM 1344 N N . TYR A 1 167 ? 7.414 1.734 15.809 1.00 90.12 167 TYR A N 1
ATOM 1345 C CA . TYR A 1 167 ? 6.515 0.998 16.695 1.00 90.12 167 TYR A CA 1
ATOM 1346 C C . TYR A 1 167 ? 5.319 0.399 15.941 1.00 90.12 167 TYR A C 1
ATOM 1348 O O . TYR A 1 167 ? 4.998 -0.777 16.136 1.00 90.12 167 TYR A O 1
ATOM 1356 N N . ILE A 1 168 ? 4.698 1.172 15.047 1.00 92.19 168 ILE A N 1
ATOM 1357 C CA . ILE A 1 168 ? 3.607 0.698 14.186 1.00 92.19 168 ILE A CA 1
ATOM 1358 C C . ILE A 1 168 ? 4.080 -0.488 13.335 1.00 92.19 168 ILE A C 1
ATOM 1360 O O . ILE A 1 168 ? 3.394 -1.509 13.299 1.00 92.19 168 ILE A O 1
ATOM 1364 N N . ALA A 1 169 ? 5.293 -0.431 12.778 1.00 88.88 169 ALA A N 1
ATOM 1365 C CA . ALA A 1 169 ? 5.884 -1.534 12.020 1.00 88.88 169 ALA A CA 1
ATOM 1366 C C . ALA A 1 169 ? 6.019 -2.833 12.837 1.00 88.88 169 ALA A C 1
ATOM 1368 O O . ALA A 1 169 ? 5.829 -3.925 12.299 1.00 88.88 169 ALA A O 1
ATOM 1369 N N . LYS A 1 170 ? 6.266 -2.759 14.156 1.00 89.69 170 LYS A N 1
ATOM 1370 C CA . LYS A 1 170 ? 6.270 -3.954 15.030 1.00 89.69 170 LYS A CA 1
ATOM 1371 C C . LYS A 1 170 ? 4.887 -4.570 15.170 1.00 89.69 170 LYS A C 1
ATOM 1373 O O . LYS A 1 170 ? 4.766 -5.795 15.158 1.00 89.69 170 LYS A O 1
ATOM 1378 N N . ILE A 1 171 ? 3.856 -3.738 15.334 1.00 91.50 171 ILE A N 1
ATOM 1379 C CA . ILE A 1 171 ? 2.462 -4.201 15.392 1.00 91.50 171 ILE A CA 1
ATOM 1380 C C . ILE A 1 171 ? 2.110 -4.877 14.070 1.00 91.50 171 ILE A C 1
ATOM 1382 O O . ILE A 1 171 ? 1.579 -5.985 14.067 1.00 91.50 171 ILE A O 1
ATOM 1386 N N . ALA A 1 172 ? 2.467 -4.230 12.967 1.00 89.69 172 ALA A N 1
ATOM 1387 C CA . ALA A 1 172 ? 2.188 -4.693 11.624 1.00 89.69 172 ALA A CA 1
ATOM 1388 C C . ALA A 1 172 ? 2.863 -6.042 11.330 1.00 89.69 172 ALA A C 1
ATOM 1390 O O . ALA A 1 172 ? 2.202 -6.976 10.889 1.00 89.69 172 ALA A O 1
ATOM 1391 N N . ARG A 1 173 ? 4.142 -6.194 11.699 1.00 88.69 173 ARG A N 1
ATOM 1392 C CA . ARG A 1 173 ? 4.876 -7.464 11.610 1.00 88.69 173 ARG A CA 1
ATOM 1393 C C . ARG A 1 173 ? 4.193 -8.584 12.393 1.00 88.69 173 ARG A C 1
ATOM 1395 O O . ARG A 1 173 ? 4.069 -9.693 11.890 1.00 88.69 173 ARG A O 1
ATOM 1402 N N . ARG A 1 174 ? 3.730 -8.319 13.620 1.00 88.06 174 ARG A N 1
ATOM 1403 C CA . ARG A 1 174 ? 2.990 -9.321 14.415 1.00 88.06 174 ARG A CA 1
ATOM 1404 C C . ARG A 1 174 ? 1.655 -9.692 13.769 1.00 88.06 174 ARG A C 1
ATOM 1406 O O . ARG A 1 174 ? 1.289 -10.858 13.794 1.00 88.06 174 ARG A O 1
ATOM 1413 N N . ALA A 1 175 ? 0.959 -8.715 13.192 1.00 87.56 175 ALA A N 1
ATOM 1414 C CA . ALA A 1 175 ? -0.289 -8.923 12.458 1.00 87.56 175 ALA A CA 1
ATOM 1415 C C . ALA A 1 175 ? -0.092 -9.617 11.096 1.00 87.56 175 ALA A C 1
ATOM 1417 O O . ALA A 1 175 ? -1.061 -10.085 10.506 1.00 87.56 175 ALA A O 1
ATOM 1418 N N . ASN A 1 176 ? 1.147 -9.673 10.604 1.00 86.88 176 ASN A N 1
ATOM 1419 C CA . ASN A 1 176 ? 1.556 -10.328 9.365 1.00 86.88 176 ASN A CA 1
ATOM 1420 C C . ASN A 1 176 ? 2.344 -11.622 9.653 1.00 86.88 176 ASN A C 1
ATOM 1422 O O . ASN A 1 176 ? 3.381 -11.877 9.046 1.00 86.88 176 ASN A O 1
ATOM 1426 N N . ASP A 1 177 ? 1.910 -12.395 10.653 1.00 85.06 177 ASP A N 1
ATOM 1427 C CA . ASP A 1 177 ? 2.501 -13.690 11.028 1.00 85.06 177 ASP A CA 1
ATOM 1428 C C . ASP A 1 177 ? 4.015 -13.639 11.329 1.00 85.06 177 ASP A C 1
ATOM 1430 O O . ASP A 1 177 ? 4.770 -14.576 11.076 1.00 85.06 177 ASP A O 1
ATOM 1434 N N . GLY A 1 178 ? 4.486 -12.512 11.873 1.00 80.75 178 GLY A N 1
ATOM 1435 C CA . GLY A 1 178 ? 5.888 -12.290 12.234 1.00 80.75 178 GLY A CA 1
ATOM 1436 C C . GLY A 1 178 ? 6.784 -11.841 11.077 1.00 80.75 178 GLY A C 1
ATOM 1437 O O . GLY A 1 178 ? 7.977 -11.602 11.308 1.00 80.75 178 GLY A O 1
ATOM 1438 N N . ARG A 1 179 ? 6.231 -11.678 9.871 1.00 78.38 179 ARG A N 1
ATOM 1439 C CA . ARG A 1 179 ? 6.963 -11.357 8.639 1.00 78.38 179 ARG A CA 1
ATOM 1440 C C . ARG A 1 179 ? 7.117 -9.850 8.442 1.00 78.38 179 ARG A C 1
ATOM 1442 O O . ARG A 1 179 ? 6.209 -9.092 8.802 1.00 78.38 179 ARG A O 1
ATOM 1449 N N . PRO A 1 180 ? 8.249 -9.394 7.878 1.00 77.19 180 PRO A N 1
ATOM 1450 C CA . PRO A 1 180 ? 8.424 -7.988 7.555 1.00 77.19 180 PRO A CA 1
ATOM 1451 C C . PRO A 1 180 ? 7.381 -7.551 6.525 1.00 77.19 180 PRO A C 1
ATOM 1453 O O . PRO A 1 180 ? 6.940 -8.342 5.693 1.00 77.19 180 PRO A O 1
ATOM 1456 N N . ILE A 1 181 ? 6.993 -6.285 6.614 1.00 81.69 181 ILE A N 1
ATOM 1457 C CA . ILE A 1 181 ? 6.172 -5.631 5.603 1.00 81.69 181 ILE A CA 1
ATOM 1458 C C . ILE A 1 181 ? 7.116 -4.906 4.665 1.00 81.69 181 ILE A C 1
ATOM 1460 O O . ILE A 1 181 ? 8.014 -4.194 5.118 1.00 81.69 181 ILE A O 1
ATOM 1464 N N . GLN A 1 182 ? 6.922 -5.147 3.381 1.00 81.50 182 GLN A N 1
ATOM 1465 C CA . GLN A 1 182 ? 7.667 -4.502 2.318 1.00 81.50 182 GLN A CA 1
ATOM 1466 C C . GLN A 1 182 ? 7.056 -3.140 2.002 1.00 81.50 182 GLN A C 1
ATOM 1468 O O . GLN A 1 182 ? 5.849 -2.940 2.141 1.00 81.50 182 GLN A O 1
ATOM 1473 N N . HIS A 1 183 ? 7.906 -2.207 1.591 1.00 83.31 183 HIS A N 1
ATOM 1474 C CA . HIS A 1 183 ? 7.490 -0.853 1.248 1.00 83.31 183 HIS A CA 1
ATOM 1475 C C . HIS A 1 183 ? 7.170 -0.767 -0.235 1.00 83.31 183 HIS A C 1
ATOM 1477 O O . HIS A 1 183 ? 7.969 -1.216 -1.056 1.00 83.31 183 HIS A O 1
ATOM 1483 N N . VAL A 1 184 ? 6.048 -0.137 -0.576 1.00 83.50 184 VAL A N 1
ATOM 1484 C CA . VAL A 1 184 ? 5.642 0.064 -1.978 1.00 83.50 184 VAL A CA 1
ATOM 1485 C C . VAL A 1 184 ? 6.646 0.957 -2.721 1.00 83.50 184 VAL A C 1
ATOM 1487 O O . VAL A 1 184 ? 6.920 0.739 -3.900 1.00 83.50 184 VAL A O 1
ATOM 1490 N N . GLY A 1 185 ? 7.266 1.911 -2.013 1.00 83.44 185 GLY A N 1
ATOM 1491 C CA . GLY A 1 185 ? 8.215 2.873 -2.583 1.00 83.44 185 GLY A CA 1
ATOM 1492 C C . GLY A 1 185 ? 9.382 2.239 -3.346 1.00 83.44 185 GLY A C 1
ATOM 1493 O O . GLY A 1 185 ? 9.786 2.777 -4.369 1.00 83.44 185 GLY A O 1
ATOM 1494 N N . ALA A 1 186 ? 9.845 1.052 -2.939 1.00 82.06 186 ALA A N 1
ATOM 1495 C CA . ALA A 1 186 ? 10.954 0.365 -3.604 1.00 82.06 186 ALA A CA 1
ATOM 1496 C C . ALA A 1 186 ? 10.651 0.008 -5.075 1.00 82.06 186 ALA A C 1
ATOM 1498 O O . ALA A 1 186 ? 11.553 0.011 -5.910 1.00 82.06 186 ALA A O 1
ATOM 1499 N N . ILE A 1 187 ? 9.384 -0.283 -5.407 1.00 85.19 187 ILE A N 1
ATOM 1500 C CA . ILE A 1 187 ? 8.961 -0.555 -6.791 1.00 85.19 187 ILE A CA 1
ATOM 1501 C C . ILE A 1 187 ? 9.088 0.723 -7.624 1.00 85.19 187 ILE A C 1
ATOM 1503 O O . ILE A 1 187 ? 9.654 0.709 -8.717 1.00 85.19 187 ILE A O 1
ATOM 1507 N N . TYR A 1 188 ? 8.581 1.837 -7.094 1.00 87.69 188 TYR A N 1
ATOM 1508 C CA . TYR A 1 188 ? 8.568 3.118 -7.791 1.00 87.69 188 TYR A CA 1
ATOM 1509 C C . TYR A 1 188 ? 9.956 3.744 -7.913 1.00 87.69 188 TYR A C 1
ATOM 1511 O O . TYR A 1 188 ? 10.260 4.302 -8.961 1.00 87.69 188 TYR A O 1
ATOM 1519 N N . GLU A 1 189 ? 10.820 3.600 -6.907 1.00 87.50 189 GLU A N 1
ATOM 1520 C CA . GLU A 1 189 ? 12.232 3.999 -6.985 1.00 87.50 189 GLU A CA 1
ATOM 1521 C C . GLU A 1 189 ? 12.921 3.320 -8.174 1.00 87.50 189 GLU A C 1
ATOM 1523 O O . GLU A 1 189 ? 13.528 3.993 -9.008 1.00 87.50 189 GLU A O 1
ATOM 1528 N N . ARG A 1 190 ? 12.730 2.003 -8.333 1.00 86.50 190 ARG A N 1
ATOM 1529 C CA . ARG A 1 190 ? 13.304 1.265 -9.462 1.00 86.50 190 ARG A CA 1
ATOM 1530 C C . ARG A 1 190 ? 12.698 1.671 -10.807 1.00 86.50 190 ARG A C 1
ATOM 1532 O O . ARG A 1 190 ? 13.418 1.796 -11.793 1.00 86.50 190 ARG A O 1
ATOM 1539 N N . LEU A 1 191 ? 11.387 1.912 -10.865 1.00 89.00 191 LEU A N 1
ATOM 1540 C CA . LEU A 1 191 ? 10.739 2.425 -12.076 1.00 89.00 191 LEU A CA 1
ATOM 1541 C C . LEU A 1 191 ? 11.273 3.812 -12.463 1.00 89.00 191 LEU A C 1
ATOM 1543 O O . LEU A 1 191 ? 11.507 4.057 -13.644 1.00 89.00 191 LEU A O 1
ATOM 1547 N N . ILE A 1 192 ? 11.507 4.700 -11.493 1.00 89.88 192 ILE A N 1
ATOM 1548 C CA . ILE A 1 192 ? 12.095 6.026 -11.734 1.00 89.88 192 ILE A CA 1
ATOM 1549 C C . ILE A 1 192 ? 13.491 5.893 -12.346 1.00 89.88 192 ILE A C 1
ATOM 1551 O O . ILE A 1 192 ? 13.789 6.605 -13.299 1.00 89.88 192 ILE A O 1
ATOM 1555 N N . GLU A 1 193 ? 14.324 4.969 -11.864 1.00 87.75 193 GLU A N 1
ATOM 1556 C CA . GLU A 1 193 ? 15.633 4.692 -12.473 1.00 87.75 193 GLU A CA 1
ATOM 1557 C C . GLU A 1 193 ? 15.497 4.203 -13.925 1.00 87.75 193 GLU A C 1
ATOM 1559 O O . GLU A 1 193 ? 16.168 4.720 -14.820 1.00 87.75 193 GLU A O 1
ATOM 1564 N N . LEU A 1 194 ? 14.599 3.242 -14.175 1.00 86.81 194 LEU A N 1
ATOM 1565 C CA . LEU A 1 194 ? 14.381 2.662 -15.505 1.00 86.81 194 LEU A CA 1
ATOM 1566 C C . LEU A 1 194 ? 13.873 3.694 -16.523 1.00 86.81 194 LEU A C 1
ATOM 1568 O O . LEU A 1 194 ? 14.325 3.698 -17.666 1.00 86.81 194 LEU A O 1
ATOM 1572 N N . PHE A 1 195 ? 12.957 4.580 -16.123 1.00 87.06 195 PHE A N 1
ATOM 1573 C CA . PHE A 1 195 ? 12.435 5.643 -16.990 1.00 87.06 195 PHE A CA 1
ATOM 1574 C C . PHE A 1 195 ? 13.342 6.884 -17.050 1.00 87.06 195 PHE A C 1
ATOM 1576 O O . PHE A 1 195 ? 13.294 7.626 -18.031 1.00 87.06 195 PHE A O 1
ATOM 1583 N N . GLY A 1 196 ? 14.154 7.126 -16.019 1.00 83.88 196 GLY A N 1
ATOM 1584 C CA . GLY A 1 196 ? 15.045 8.283 -15.917 1.00 83.88 196 GLY A CA 1
ATOM 1585 C C . GLY A 1 196 ? 16.310 8.165 -16.769 1.00 83.88 196 GLY A C 1
ATOM 1586 O O . GLY A 1 196 ? 16.816 9.174 -17.257 1.00 83.88 196 GLY A O 1
ATOM 1587 N N . ASN A 1 197 ? 16.787 6.944 -17.021 1.00 69.12 197 ASN A N 1
ATOM 1588 C CA . ASN A 1 197 ? 18.020 6.679 -17.772 1.00 69.12 197 ASN A CA 1
ATOM 1589 C C . ASN A 1 197 ? 17.802 6.623 -19.301 1.00 69.12 197 ASN A C 1
ATOM 1591 O O . ASN A 1 197 ? 18.309 5.737 -19.992 1.00 69.12 197 ASN A O 1
ATOM 1595 N N . ALA A 1 198 ? 17.056 7.582 -19.860 1.00 57.44 198 ALA A N 1
ATOM 1596 C CA . ALA A 1 198 ? 16.690 7.608 -21.283 1.00 57.44 198 ALA A CA 1
ATOM 1597 C C . ALA A 1 198 ? 17.892 7.670 -22.257 1.00 57.44 198 ALA A C 1
ATOM 1599 O O . ALA A 1 198 ? 17.746 7.315 -23.428 1.00 57.44 198 ALA A O 1
ATOM 1600 N N . GLU A 1 199 ? 19.081 8.082 -21.799 1.00 56.19 199 GLU A N 1
ATOM 1601 C CA . GLU A 1 199 ? 20.291 8.147 -22.636 1.00 56.19 199 GLU A CA 1
ATOM 1602 C C . GLU A 1 199 ? 20.858 6.766 -23.019 1.00 56.19 199 GLU A C 1
ATOM 1604 O O . GLU A 1 199 ? 21.549 6.645 -24.033 1.00 56.19 199 GLU A O 1
ATOM 1609 N N . GLU A 1 200 ? 20.545 5.706 -22.267 1.00 54.22 200 GLU A N 1
ATOM 1610 C CA . GLU A 1 200 ? 20.978 4.339 -22.597 1.00 54.22 200 GLU A CA 1
ATOM 1611 C C . GLU A 1 200 ? 19.971 3.592 -23.487 1.00 54.22 200 GLU A C 1
ATOM 1613 O O . GLU A 1 200 ? 20.380 2.778 -24.313 1.00 54.22 200 GLU A O 1
ATOM 1618 N N . GLY A 1 201 ? 18.676 3.920 -23.397 1.00 49.88 201 GLY A N 1
ATOM 1619 C CA . GLY A 1 201 ? 17.595 3.234 -24.123 1.00 49.88 201 GLY A CA 1
ATOM 1620 C C . GLY A 1 201 ? 17.471 3.569 -25.617 1.00 49.88 201 GLY A C 1
ATOM 1621 O O . GLY A 1 201 ? 16.750 2.889 -26.339 1.00 49.88 201 GLY A O 1
ATOM 1622 N N . LEU A 1 202 ? 18.177 4.594 -26.109 1.00 46.44 202 LEU A N 1
ATOM 1623 C CA . LEU A 1 202 ? 18.196 4.977 -27.532 1.00 46.44 202 LEU A CA 1
ATOM 1624 C C . LEU A 1 202 ? 19.1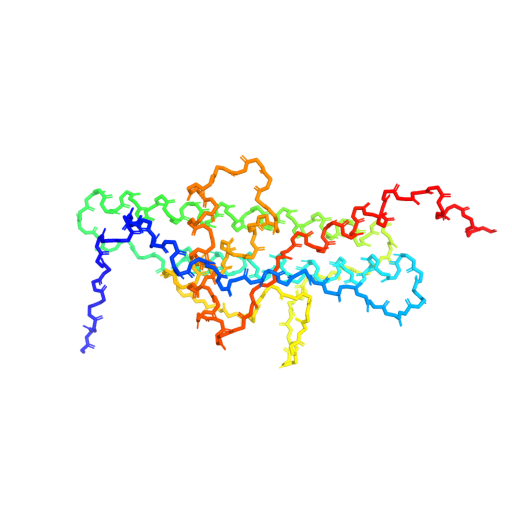81 4.158 -28.385 1.00 46.44 202 LEU A C 1
ATOM 1626 O O . LEU A 1 202 ? 19.275 4.392 -29.588 1.00 46.44 202 LEU A O 1
ATOM 1630 N N . LYS A 1 203 ? 19.937 3.233 -27.782 1.00 48.38 203 LYS A N 1
ATOM 1631 C CA . LYS A 1 203 ? 20.963 2.444 -28.486 1.00 48.38 203 LYS A CA 1
ATOM 1632 C C . LYS A 1 203 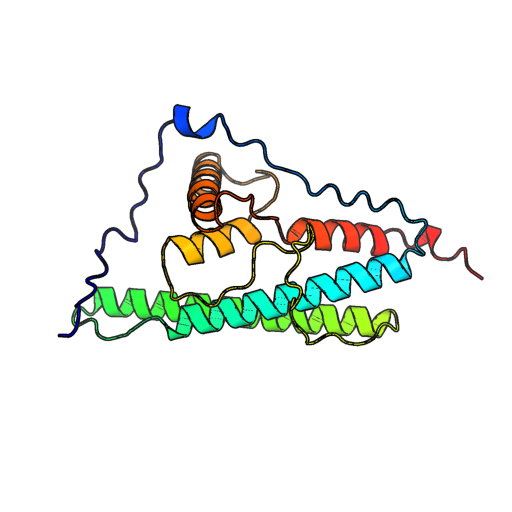? 20.428 1.186 -29.172 1.00 48.38 203 LYS A C 1
ATOM 1634 O O . LYS A 1 203 ? 21.170 0.580 -29.938 1.00 48.38 203 LYS A O 1
ATOM 1639 N N . ASP A 1 204 ? 19.159 0.851 -28.961 1.00 47.25 204 ASP A N 1
ATOM 1640 C CA . ASP A 1 204 ? 18.479 -0.225 -29.678 1.00 47.25 204 ASP A CA 1
ATOM 1641 C C . ASP A 1 204 ? 17.755 0.346 -30.916 1.00 47.25 204 ASP A C 1
ATOM 1643 O O . ASP A 1 204 ? 16.534 0.526 -30.922 1.00 47.25 204 ASP A O 1
ATOM 1647 N N . GLN A 1 205 ? 18.527 0.668 -31.962 1.00 41.38 205 GLN A N 1
ATOM 1648 C CA . GLN A 1 205 ? 18.054 0.836 -33.347 1.00 41.38 205 GLN A CA 1
ATOM 1649 C C . GLN A 1 205 ? 18.948 0.065 -34.315 1.00 41.38 205 GLN A C 1
ATOM 1651 O O . GLN A 1 205 ? 20.187 0.218 -34.222 1.00 41.38 205 GLN A O 1
#

pLDDT: mean 76.96, std 21.92, range [25.3, 98.0]

Secondary structure (DSSP, 8-state):
--------GGGG--PPPPHHHHTT---------------HHHHHHHHHHHHHHHHHHHHHHHHHHHHT------SHHHHHHHHHHHHHHHHHHHHHHHHHHHHHHHHHHTTPPP-------SSPPTTSSS------S-HHHHHHHHHHHS-SS-TT--HHHHHHHHHHHHHHHHHTTTPPPPPTHHHHHHHHHHHH-HHHHTT--